Protein AF-A0A842URS8-F1 (afdb_monomer_lite)

Foldseek 3Di:
DDDPPPADLQLLPDDDPWDFLDQDPNDTWTADPSNLVSLLVLLCPDPLSNLLSVLVNVCVVVQQETETEDDPVCLVVCCLVAPDDPDQQWAWAQDLPVLHIYIYGYNPQPSPHHRDSLVSRLRVLLRLLVSCLQPVVVLSCVLCVVLLFLLVQQLCCQLQVFPDRDPGDNVVVVLLSCCVHPPDPDLPVSLVVNLVVSCVRGVVGGPDDNV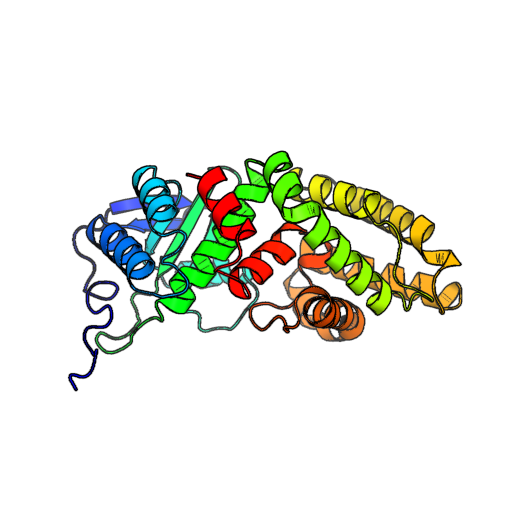VSNVSSVLLSVLVCCSPPPVVVSVVCVVVCCSSQVSSQVSCCVSPVDGQPRGRRSCSSRDSSSSVSSVCSVCSPDPSSSSSSVVND

Structure (mmCIF, N/CA/C/O backbone):
data_AF-A0A842URS8-F1
#
_entry.id   AF-A0A842URS8-F1
#
loop_
_atom_site.group_PDB
_atom_site.id
_atom_site.type_symbol
_atom_site.label_atom_id
_atom_site.label_alt_id
_atom_site.label_comp_id
_atom_site.label_asym_id
_atom_site.label_entity_id
_atom_site.label_seq_id
_atom_site.pdbx_PDB_ins_code
_atom_site.Cartn_x
_atom_site.Cartn_y
_atom_site.Cartn_z
_atom_site.occupancy
_atom_site.B_iso_or_equiv
_atom_site.auth_seq_id
_atom_site.auth_comp_id
_atom_site.auth_asym_id
_atom_site.auth_atom_id
_atom_site.pdbx_PDB_model_num
ATOM 1 N N . MET A 1 1 ? -40.454 -13.081 5.444 1.00 32.66 1 MET A N 1
ATOM 2 C CA . MET A 1 1 ? -39.094 -12.843 4.925 1.00 32.66 1 MET A CA 1
ATOM 3 C C . MET A 1 1 ? -38.817 -11.394 5.260 1.00 32.66 1 MET A C 1
ATOM 5 O O . MET A 1 1 ? -39.169 -10.516 4.484 1.00 32.66 1 MET A O 1
ATOM 9 N N . ASP A 1 2 ? -38.423 -11.169 6.514 1.00 29.41 2 ASP A N 1
ATOM 10 C CA . ASP A 1 2 ? -38.293 -9.831 7.085 1.00 29.41 2 ASP A CA 1
ATOM 11 C C . ASP A 1 2 ? -37.087 -9.140 6.470 1.00 29.41 2 ASP A C 1
ATOM 13 O O . ASP A 1 2 ? -35.983 -9.681 6.438 1.00 29.41 2 ASP A O 1
ATOM 17 N N . VAL A 1 3 ? -37.357 -7.964 5.924 1.00 31.83 3 VAL A N 1
ATOM 18 C CA . VAL A 1 3 ? -36.384 -7.095 5.286 1.00 31.83 3 VAL A CA 1
ATOM 19 C C . VAL A 1 3 ? -35.453 -6.578 6.380 1.00 31.83 3 VAL A C 1
ATOM 21 O O . VAL A 1 3 ? -35.882 -5.922 7.326 1.00 31.83 3 VAL A O 1
ATOM 24 N N . ASP A 1 4 ? -34.177 -6.926 6.238 1.00 37.59 4 ASP A N 1
ATOM 25 C CA . ASP A 1 4 ? -33.014 -6.622 7.080 1.00 37.59 4 ASP A CA 1
ATOM 26 C C . ASP A 1 4 ? -32.689 -5.107 7.171 1.00 37.59 4 ASP A C 1
ATOM 28 O O . ASP A 1 4 ? -31.541 -4.706 7.294 1.00 37.59 4 ASP A O 1
ATOM 32 N N . GLU A 1 5 ? -33.695 -4.229 7.156 1.00 36.69 5 GLU A N 1
ATOM 33 C CA . GLU A 1 5 ? -33.593 -2.760 7.133 1.00 36.69 5 GLU A CA 1
ATOM 34 C C . GLU A 1 5 ? -33.098 -2.118 8.448 1.00 36.69 5 GLU A C 1
ATOM 36 O O . GLU A 1 5 ? -33.022 -0.900 8.561 1.00 36.69 5 GLU A O 1
ATOM 41 N N . LYS A 1 6 ? -32.645 -2.903 9.436 1.00 36.84 6 LYS A N 1
ATOM 42 C CA . LYS A 1 6 ? -31.975 -2.398 10.658 1.00 36.84 6 LYS A CA 1
ATOM 43 C C . LYS A 1 6 ? -30.481 -2.113 10.432 1.00 36.84 6 LYS A C 1
ATOM 45 O O . LYS A 1 6 ? -29.619 -2.471 11.249 1.00 36.84 6 LYS A O 1
ATOM 50 N N . TYR A 1 7 ? -30.160 -1.481 9.307 1.00 42.53 7 TYR A N 1
ATOM 51 C CA . TYR A 1 7 ? -28.805 -1.080 8.946 1.00 42.53 7 TYR A CA 1
ATOM 52 C C . TYR A 1 7 ? -28.396 0.172 9.723 1.00 42.53 7 TYR A C 1
ATOM 54 O O . TYR A 1 7 ? -28.930 1.245 9.494 1.00 42.53 7 TYR A O 1
ATOM 62 N N . LEU A 1 8 ? -27.402 0.041 10.609 1.00 45.94 8 LEU A N 1
ATOM 63 C CA . LEU A 1 8 ? -26.473 1.114 11.010 1.00 45.94 8 LEU A CA 1
ATOM 64 C C . LEU A 1 8 ? -27.044 2.475 11.468 1.00 45.94 8 LEU A C 1
ATOM 66 O O . LEU A 1 8 ? -26.253 3.407 11.604 1.00 45.94 8 LEU A O 1
ATOM 70 N N . GLU A 1 9 ? -28.336 2.608 11.783 1.00 44.53 9 GLU A N 1
ATOM 71 C CA . GLU A 1 9 ? -28.939 3.877 12.238 1.00 44.53 9 GLU A CA 1
ATOM 72 C C . GLU A 1 9 ? -28.187 4.497 13.431 1.00 44.53 9 GLU A C 1
ATOM 74 O O . GLU A 1 9 ? -28.207 5.707 13.628 1.00 44.53 9 GLU A O 1
ATOM 79 N N . GLU A 1 10 ? -27.440 3.699 14.203 1.00 40.66 10 GLU A N 1
ATOM 80 C CA . GLU A 1 10 ? -26.617 4.194 15.309 1.00 40.66 10 GLU A CA 1
ATOM 81 C C . GLU A 1 10 ? -25.221 4.708 14.929 1.00 40.66 10 GLU A C 1
ATOM 83 O O . GLU A 1 10 ? -24.729 5.603 15.617 1.00 40.66 10 GLU A O 1
ATOM 88 N N . LEU A 1 11 ? -24.602 4.215 13.847 1.00 47.94 11 LEU A N 1
ATOM 89 C CA . LEU A 1 11 ? -23.309 4.726 13.345 1.00 47.94 11 LEU A CA 1
ATOM 90 C C . LEU A 1 11 ? -23.457 6.139 12.749 1.00 47.94 11 LEU A C 1
ATOM 92 O O . LEU A 1 11 ? -22.478 6.877 12.651 1.00 47.94 11 LEU A O 1
ATOM 96 N N . PHE A 1 12 ? -24.702 6.507 12.432 1.00 52.62 12 PHE A N 1
ATOM 97 C CA . PHE A 1 12 ? -25.133 7.796 11.891 1.00 52.62 12 PHE A CA 1
ATOM 98 C C . PHE A 1 12 ? -26.161 8.504 12.795 1.00 52.62 12 PHE A C 1
ATOM 100 O O . PHE A 1 12 ? -26.756 9.504 12.400 1.00 52.62 12 PHE A O 1
ATOM 107 N N . SER A 1 13 ? -26.363 8.009 14.025 1.00 52.88 13 SER A N 1
ATOM 108 C CA . SER A 1 13 ? -27.174 8.707 15.030 1.00 52.88 13 SER A CA 1
ATOM 109 C C . SER A 1 13 ? -26.465 9.982 15.491 1.00 52.88 13 SER A C 1
ATOM 111 O O . SER A 1 13 ? -25.234 10.051 15.465 1.00 52.88 13 SER A O 1
ATOM 113 N N . LEU A 1 14 ? -27.232 10.999 15.910 1.00 55.91 14 LEU A N 1
ATOM 114 C CA . LEU A 1 14 ? -26.676 12.272 16.380 1.00 55.91 14 LEU A CA 1
ATOM 115 C C . LEU A 1 14 ? -25.547 12.015 17.396 1.00 55.91 14 LEU A C 1
ATOM 117 O O . LEU A 1 14 ? -25.753 11.274 18.360 1.00 55.91 14 LEU A O 1
ATOM 121 N N . PRO A 1 15 ? -24.354 12.596 17.196 1.00 63.00 15 PRO A N 1
ATOM 122 C CA . PRO A 1 15 ? -23.209 12.295 18.034 1.00 63.00 15 PRO A CA 1
ATOM 123 C C . PRO A 1 15 ? -23.426 12.822 19.459 1.00 63.00 15 PRO A C 1
ATOM 125 O O . PRO A 1 15 ? -23.410 14.028 19.698 1.00 63.00 15 PRO A O 1
ATOM 128 N N . VAL A 1 16 ? -23.601 11.912 20.418 1.00 65.75 16 VAL A N 1
ATOM 129 C CA . VAL A 1 16 ? -23.699 12.220 21.855 1.00 65.75 16 VAL A CA 1
ATOM 130 C C . VAL A 1 16 ? -22.360 11.902 22.530 1.00 65.75 16 VAL A C 1
ATOM 132 O O . VAL A 1 16 ? -21.706 10.923 22.173 1.00 65.75 16 VAL A O 1
ATOM 135 N N . ASN A 1 17 ? -21.949 12.716 23.510 1.00 77.38 17 ASN A N 1
ATOM 136 C CA . ASN A 1 17 ? -20.737 12.510 24.321 1.00 77.38 17 ASN A CA 1
ATOM 137 C C . ASN A 1 17 ? -19.432 12.400 23.511 1.00 77.38 17 ASN A C 1
ATOM 139 O O . ASN A 1 17 ? -18.567 11.578 23.815 1.00 77.38 17 ASN A O 1
ATOM 143 N N . LEU A 1 18 ? -19.275 13.227 22.472 1.00 84.00 18 LEU A N 1
ATOM 144 C CA . LEU A 1 18 ? -18.020 13.286 21.725 1.00 84.00 18 LEU A CA 1
ATOM 145 C C . LEU A 1 18 ? -16.866 13.759 22.603 1.00 84.00 18 LEU A C 1
ATOM 147 O O . LEU A 1 18 ? -16.945 14.803 23.249 1.00 84.00 18 LEU A O 1
ATOM 151 N N . GLN A 1 19 ? -15.756 13.036 22.529 1.00 87.88 19 GLN A N 1
ATOM 152 C CA . GLN A 1 19 ? -14.491 13.412 23.139 1.00 87.88 19 GLN A CA 1
ATOM 153 C C . GLN A 1 19 ? -13.431 13.600 22.057 1.00 87.88 19 GLN A C 1
ATOM 155 O O . GLN A 1 19 ? -13.475 12.968 20.997 1.00 87.88 19 GLN A O 1
ATOM 160 N N . VAL A 1 20 ? -12.473 14.490 22.316 1.00 89.06 20 VAL A N 1
ATOM 161 C CA . VAL A 1 20 ? -11.315 14.659 21.434 1.00 89.06 20 VAL A CA 1
ATOM 162 C C . VAL A 1 20 ? -10.445 13.412 21.561 1.00 89.06 20 VAL A C 1
ATOM 164 O O . VAL A 1 20 ? -9.826 13.189 22.594 1.00 89.06 20 VAL A O 1
ATOM 167 N N . ALA A 1 21 ? -10.404 12.612 20.501 1.00 89.56 21 ALA A N 1
ATOM 168 C CA . ALA A 1 21 ? -9.609 11.392 20.421 1.00 89.56 21 ALA A CA 1
ATOM 169 C C . ALA A 1 21 ? -8.145 11.692 20.061 1.00 89.56 21 ALA A C 1
ATOM 171 O O . ALA A 1 21 ? -7.235 11.006 20.518 1.00 89.56 21 ALA A O 1
ATOM 172 N N . ALA A 1 22 ? -7.911 12.708 19.222 1.00 89.69 22 ALA A N 1
ATOM 173 C CA . ALA A 1 22 ? -6.572 13.133 18.824 1.00 89.69 22 ALA A CA 1
ATOM 174 C C . ALA A 1 22 ? -6.553 14.568 18.282 1.00 89.69 22 ALA A C 1
ATOM 176 O O . ALA A 1 22 ? -7.573 15.098 17.831 1.00 89.69 22 ALA A O 1
ATOM 177 N N . VAL A 1 23 ? -5.359 15.165 18.271 1.00 88.44 23 VAL A N 1
ATOM 178 C CA . VAL A 1 23 ? -5.049 16.387 17.521 1.00 88.44 23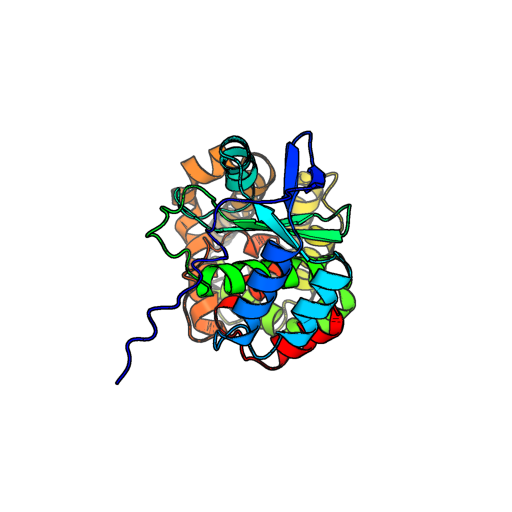 VAL A CA 1
ATOM 179 C C . VAL A 1 23 ? -3.912 16.071 16.554 1.00 88.44 23 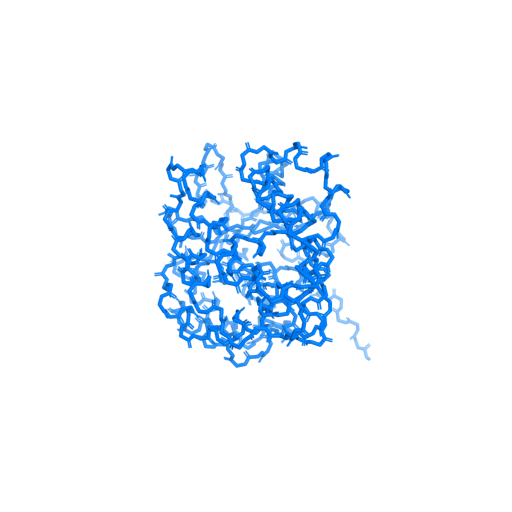VAL A C 1
ATOM 181 O O . VAL A 1 23 ? -2.811 15.750 16.992 1.00 88.44 23 VAL A O 1
ATOM 184 N N . ILE A 1 24 ? -4.177 16.134 15.249 1.00 83.75 24 ILE A N 1
ATOM 185 C CA . ILE A 1 24 ? -3.200 15.828 14.193 1.00 83.75 24 ILE A CA 1
ATOM 186 C C . ILE A 1 24 ? -3.115 17.036 13.275 1.00 83.75 24 ILE A C 1
ATOM 188 O O . ILE A 1 24 ? -4.132 17.477 12.744 1.00 83.75 24 ILE A O 1
ATOM 192 N N . ASP A 1 25 ? -1.908 17.583 13.127 1.00 80.56 25 ASP A N 1
ATOM 193 C CA . ASP A 1 25 ? -1.623 18.751 12.285 1.00 80.56 25 ASP A CA 1
ATOM 194 C C . ASP A 1 25 ? -2.579 19.935 12.553 1.00 80.56 25 ASP A C 1
ATOM 196 O O . ASP A 1 25 ? -3.040 20.620 11.646 1.00 80.56 25 ASP A O 1
ATOM 200 N N . GLY A 1 26 ? -2.915 20.157 13.831 1.00 82.88 26 GLY A N 1
ATOM 201 C CA . GLY A 1 26 ? -3.823 21.223 14.275 1.00 82.88 26 GLY A CA 1
ATOM 202 C C . GLY A 1 26 ? -5.317 20.896 14.162 1.00 82.88 26 GLY A C 1
ATOM 203 O O . GLY A 1 26 ? -6.147 21.662 14.652 1.00 82.88 26 GLY A O 1
ATOM 204 N N . HIS A 1 27 ? -5.683 19.748 13.591 1.00 83.38 27 HIS A N 1
ATOM 205 C CA . HIS A 1 27 ? -7.070 19.315 13.474 1.00 83.38 27 HIS A CA 1
ATOM 206 C C . HIS A 1 27 ? -7.473 18.372 14.610 1.00 83.38 27 HIS A C 1
ATOM 208 O O . HIS A 1 27 ? -6.772 17.408 14.913 1.00 83.38 27 HIS A O 1
ATOM 214 N N . LYS A 1 28 ? -8.631 18.636 15.224 1.00 85.44 28 LYS A N 1
ATOM 215 C CA . LYS A 1 28 ? -9.224 17.784 16.265 1.00 85.44 28 LYS A CA 1
ATOM 216 C C . LYS A 1 28 ? -10.052 16.666 15.637 1.00 85.44 28 LYS A C 1
ATOM 218 O O . LYS A 1 28 ? -10.900 16.926 14.784 1.00 85.44 28 LYS A O 1
ATOM 223 N N . PHE A 1 29 ? -9.836 15.449 16.115 1.00 86.88 29 PHE A N 1
ATOM 224 C CA . PHE A 1 29 ? -10.580 14.250 15.749 1.00 86.88 29 PHE A CA 1
ATOM 225 C C . PHE A 1 29 ? -11.463 13.851 16.924 1.00 86.88 29 PHE A C 1
ATOM 227 O O . PHE A 1 29 ? -10.988 13.807 18.059 1.00 86.88 29 PHE A O 1
ATOM 234 N N . TYR A 1 30 ? -12.738 13.577 16.661 1.00 88.25 30 TYR A N 1
ATOM 235 C CA . TYR A 1 30 ? -13.732 13.321 17.700 1.00 88.25 30 TYR A CA 1
ATOM 236 C C . TYR A 1 30 ? -14.241 11.886 17.625 1.00 88.25 30 TYR A C 1
ATOM 238 O O . TYR A 1 30 ? -14.596 11.417 16.545 1.00 88.25 30 TYR A O 1
ATOM 246 N N . SER A 1 31 ? -14.300 11.211 18.771 1.00 91.56 31 SER A N 1
ATOM 247 C CA . SER A 1 31 ? -14.780 9.831 18.908 1.00 91.56 31 SER A CA 1
ATOM 248 C C . SER A 1 31 ? -15.701 9.692 20.128 1.00 91.56 31 SER A C 1
ATOM 250 O O . SER A 1 31 ? -15.881 10.639 20.892 1.00 91.56 31 SER A O 1
ATOM 252 N N . SER A 1 32 ? -16.316 8.522 20.289 1.00 89.75 32 SER A N 1
ATOM 253 C CA . SER A 1 32 ? -17.135 8.149 21.450 1.00 89.75 32 SER A CA 1
ATOM 254 C C . SER A 1 32 ? -17.149 6.628 21.610 1.00 89.75 32 SER A C 1
ATOM 256 O O . SER A 1 32 ? -16.940 5.901 20.634 1.00 89.75 32 SER A O 1
ATOM 258 N N . ASP A 1 33 ? -17.457 6.128 22.807 1.00 90.81 33 ASP A N 1
ATOM 259 C CA . ASP A 1 33 ? -17.572 4.681 23.037 1.00 90.81 33 ASP A CA 1
ATOM 260 C C . ASP A 1 33 ? -18.686 4.055 22.195 1.00 90.81 33 ASP A C 1
ATOM 262 O O . ASP A 1 33 ? -18.506 2.980 21.626 1.00 90.81 33 ASP A O 1
ATOM 266 N N . LYS A 1 34 ? -19.804 4.769 22.007 1.00 86.56 34 LYS A N 1
ATOM 267 C CA . LYS A 1 34 ? -20.893 4.328 21.124 1.00 86.56 34 LYS A CA 1
ATOM 268 C C . LYS A 1 34 ? -20.414 4.127 19.681 1.00 86.56 34 LYS A C 1
ATOM 270 O O . LYS A 1 34 ? -20.773 3.132 19.045 1.00 86.56 34 LYS A O 1
ATOM 275 N N . LEU A 1 35 ? -19.580 5.039 19.171 1.00 87.88 35 LEU A N 1
ATOM 276 C CA . LEU A 1 35 ? -19.000 4.924 17.832 1.00 87.88 35 LEU A CA 1
ATOM 277 C C . LEU A 1 35 ? -18.055 3.719 17.734 1.00 87.88 35 LEU A C 1
ATOM 279 O O . LEU A 1 35 ? -18.154 2.949 16.781 1.00 87.88 35 LEU A O 1
ATOM 283 N N . LYS A 1 36 ? -17.189 3.515 18.735 1.00 92.69 36 LYS A N 1
ATOM 284 C CA . LYS A 1 36 ? -16.290 2.349 18.806 1.00 92.69 36 LYS A CA 1
ATOM 285 C C . LYS A 1 36 ? -17.071 1.030 18.794 1.00 92.69 36 LYS A C 1
ATOM 287 O O . LYS A 1 36 ? -16.768 0.148 17.995 1.00 92.69 36 LYS A O 1
ATOM 292 N N . GLN A 1 37 ? -18.120 0.917 19.609 1.00 91.50 37 GLN A N 1
ATOM 293 C CA . GLN A 1 37 ? -18.963 -0.283 19.666 1.00 91.50 37 GLN A CA 1
ATOM 294 C C . GLN A 1 37 ? -19.704 -0.539 18.349 1.00 91.50 37 GLN A C 1
ATOM 296 O O . GLN A 1 37 ? -19.760 -1.669 17.863 1.00 91.50 37 GLN A O 1
ATOM 301 N N . SER A 1 38 ? -20.227 0.515 17.722 1.00 88.19 38 SER A N 1
ATOM 302 C CA . SER A 1 38 ? -20.906 0.404 16.427 1.00 88.19 38 SER A CA 1
ATOM 303 C C . SER A 1 38 ? -19.943 -0.018 15.312 1.00 88.19 38 SER A C 1
ATOM 305 O O . SER A 1 38 ? -20.289 -0.856 14.480 1.00 88.19 38 SER A O 1
ATOM 307 N N . PHE A 1 39 ? -18.714 0.499 15.334 1.00 91.81 39 PHE A N 1
ATOM 308 C CA . PHE A 1 39 ? -17.639 0.106 14.427 1.00 91.81 39 PHE A CA 1
ATOM 309 C C . PHE A 1 39 ? -17.287 -1.386 14.563 1.00 91.81 39 PHE A C 1
ATOM 311 O O . PHE A 1 39 ? -17.263 -2.106 13.566 1.00 91.81 39 PHE A O 1
ATOM 318 N N . ILE A 1 40 ? -17.102 -1.886 15.790 1.00 94.25 40 ILE A N 1
ATOM 319 C CA . ILE A 1 40 ? -16.839 -3.313 16.059 1.00 94.25 40 ILE A CA 1
ATOM 320 C C . ILE A 1 40 ? -18.014 -4.184 15.591 1.00 94.25 40 ILE A C 1
ATOM 322 O O . ILE A 1 40 ? -17.828 -5.221 14.948 1.00 94.25 40 ILE A O 1
ATOM 326 N N . LYS A 1 41 ? -19.249 -3.744 15.857 1.00 91.06 41 LYS A N 1
ATOM 327 C CA . LYS A 1 41 ? -20.467 -4.436 15.421 1.00 91.06 41 LYS A CA 1
ATOM 328 C C . LYS A 1 41 ? -20.548 -4.556 13.898 1.00 91.06 41 LYS A C 1
ATOM 330 O O . LYS A 1 41 ? -20.974 -5.605 13.418 1.00 91.06 41 LYS A O 1
ATOM 335 N N . ALA A 1 42 ? -20.125 -3.537 13.146 1.00 90.56 42 ALA A N 1
ATOM 336 C CA . ALA A 1 42 ? -20.061 -3.609 11.686 1.00 90.56 42 ALA A CA 1
ATOM 337 C C . ALA A 1 42 ? -19.110 -4.729 11.228 1.00 90.56 42 ALA A C 1
ATOM 339 O O . ALA A 1 42 ? -19.499 -5.581 10.433 1.00 90.56 42 ALA A O 1
ATOM 340 N N . PHE A 1 43 ? -17.913 -4.817 11.817 1.00 93.12 43 PHE A N 1
ATOM 341 C CA . PHE A 1 43 ? -16.958 -5.893 11.524 1.00 93.12 43 PHE A CA 1
ATOM 342 C C . PHE A 1 43 ? -17.500 -7.295 11.817 1.00 93.12 43 PHE A C 1
ATOM 344 O O . PHE A 1 43 ? -17.257 -8.216 11.044 1.00 93.12 43 PHE A O 1
ATOM 351 N N . ARG A 1 44 ? -18.254 -7.468 12.908 1.00 93.06 44 ARG A N 1
ATOM 352 C CA . ARG A 1 44 ? -18.845 -8.768 13.270 1.00 93.06 44 ARG A CA 1
ATOM 353 C C . ARG A 1 44 ? -20.011 -9.180 12.366 1.00 93.06 44 ARG A C 1
ATOM 355 O O . ARG A 1 44 ? -20.279 -10.370 12.222 1.00 93.06 44 ARG A O 1
ATOM 362 N N . LYS A 1 45 ? -20.733 -8.221 11.786 1.00 87.88 45 LYS A N 1
ATOM 363 C CA . LYS A 1 45 ? -21.918 -8.501 10.964 1.00 87.88 45 LYS A CA 1
ATOM 364 C C . LYS A 1 45 ? -21.588 -8.766 9.499 1.00 87.88 45 LYS A C 1
ATOM 366 O O . LYS A 1 45 ? -22.193 -9.649 8.904 1.00 87.88 45 LYS A O 1
ATOM 371 N N . GLU A 1 46 ? -20.639 -8.032 8.931 1.00 80.69 46 GLU A N 1
ATOM 372 C CA . GLU A 1 46 ? -20.352 -8.091 7.497 1.00 80.69 46 GLU A CA 1
ATOM 373 C C . GLU A 1 46 ? -19.399 -9.233 7.129 1.00 80.69 46 GLU A C 1
ATOM 375 O O . GLU A 1 46 ? -18.340 -9.407 7.740 1.00 80.69 46 GLU A O 1
ATOM 380 N N . GLY A 1 47 ? -19.715 -9.957 6.052 1.00 80.88 47 GLY A N 1
ATOM 381 C CA . GLY A 1 47 ? -18.985 -11.166 5.651 1.00 80.88 47 GLY A CA 1
ATOM 382 C C . GLY A 1 47 ? -17.479 -10.968 5.432 1.00 80.88 47 GLY A C 1
ATOM 383 O O . GLY A 1 47 ? -16.694 -11.868 5.729 1.00 80.88 47 GLY A O 1
ATOM 384 N N . ARG A 1 48 ? -17.040 -9.785 4.970 1.00 89.06 48 ARG A N 1
ATOM 385 C CA . ARG A 1 48 ? -15.602 -9.498 4.808 1.00 89.06 48 ARG A CA 1
ATOM 386 C C . ARG A 1 48 ? -14.871 -9.135 6.102 1.00 89.06 48 ARG A C 1
ATOM 388 O O . ARG A 1 48 ? -13.672 -9.382 6.187 1.00 89.06 48 ARG A O 1
ATOM 395 N N . GLY A 1 49 ? -15.563 -8.570 7.091 1.00 89.31 49 GLY A N 1
ATOM 396 C CA . GLY A 1 49 ? -14.969 -8.160 8.370 1.00 89.31 49 GLY A CA 1
ATOM 397 C C . GLY A 1 49 ? -14.910 -9.292 9.393 1.00 89.31 49 GLY A C 1
ATOM 398 O O . GLY A 1 49 ? -13.975 -9.352 10.192 1.00 89.31 49 GLY A O 1
ATOM 399 N N . GLN A 1 50 ? -15.862 -10.227 9.320 1.00 93.06 50 GLN A N 1
ATOM 400 C CA . GLN A 1 50 ? -16.012 -11.336 10.265 1.00 93.06 50 GLN A CA 1
ATOM 401 C C . GLN A 1 50 ? -14.715 -12.096 10.572 1.00 93.06 50 GLN A C 1
ATOM 403 O O . GLN A 1 50 ? -14.439 -12.328 11.749 1.00 93.06 50 GLN A O 1
ATOM 408 N N . PRO A 1 51 ? -13.870 -12.461 9.584 1.00 94.38 51 PRO A N 1
ATOM 409 C CA . PRO A 1 51 ? -12.690 -13.274 9.866 1.00 94.38 51 PRO A CA 1
ATOM 410 C C . PRO A 1 51 ? -11.604 -12.584 10.697 1.00 94.38 51 PRO A C 1
ATOM 412 O O . PRO A 1 51 ? -10.660 -13.261 11.105 1.00 94.38 51 PRO A O 1
ATOM 415 N N . VAL A 1 52 ? -11.696 -11.265 10.880 1.00 96.25 52 VAL A N 1
ATOM 416 C CA . VAL A 1 52 ? -10.715 -10.439 11.600 1.00 96.25 52 VAL A CA 1
ATOM 417 C C . VAL A 1 52 ? -11.362 -9.581 12.694 1.00 96.25 52 VAL A C 1
ATOM 419 O O . VAL A 1 52 ? -10.692 -8.737 13.282 1.00 96.25 52 VAL A O 1
ATOM 422 N N . ALA A 1 53 ? -12.653 -9.784 12.980 1.00 96.50 53 ALA A N 1
ATOM 423 C CA . ALA A 1 53 ? -13.421 -8.926 13.878 1.00 96.50 53 ALA A CA 1
ATOM 424 C C . ALA A 1 53 ? -12.837 -8.876 15.302 1.00 96.50 53 ALA A C 1
ATOM 426 O O . ALA A 1 53 ? -12.695 -7.788 15.855 1.00 96.50 53 ALA A O 1
ATOM 427 N N . ASP A 1 54 ? -12.422 -10.020 15.854 1.00 97.75 54 ASP A N 1
ATOM 428 C CA . ASP A 1 54 ? -11.829 -10.100 17.199 1.00 97.75 54 ASP A CA 1
ATOM 429 C C . ASP A 1 54 ? -10.478 -9.371 17.285 1.00 97.75 54 ASP A C 1
ATOM 431 O O . ASP A 1 54 ? -10.139 -8.762 18.300 1.00 97.75 54 ASP A O 1
ATOM 435 N N . ASP A 1 55 ? -9.678 -9.427 16.217 1.00 98.19 55 ASP A N 1
ATOM 436 C CA . ASP A 1 55 ? -8.392 -8.729 16.155 1.00 98.19 55 ASP A CA 1
ATOM 437 C C . ASP A 1 55 ? -8.613 -7.212 16.036 1.00 98.19 55 ASP A C 1
ATOM 439 O O . ASP A 1 55 ? -7.894 -6.425 16.654 1.00 98.19 55 ASP A O 1
ATOM 443 N N . VAL A 1 56 ? -9.641 -6.792 15.288 1.00 97.81 56 VAL A N 1
ATOM 444 C CA . VAL A 1 56 ? -10.051 -5.385 15.166 1.00 97.81 56 VAL A CA 1
ATOM 445 C C . VAL A 1 56 ? -10.569 -4.830 16.484 1.00 97.81 56 VAL A C 1
ATOM 447 O O . VAL A 1 56 ? -10.163 -3.737 16.869 1.00 97.81 56 VAL A O 1
ATOM 450 N N . GLU A 1 57 ? -11.405 -5.573 17.202 1.00 98.06 57 GLU A N 1
ATOM 451 C CA . GLU A 1 57 ? -11.892 -5.186 18.527 1.00 98.06 57 GLU A CA 1
ATOM 452 C C . GLU A 1 57 ? -10.737 -4.926 19.496 1.00 98.06 57 GLU A C 1
ATOM 454 O O . GLU A 1 57 ? -10.637 -3.825 20.035 1.00 98.06 57 GLU A O 1
ATOM 459 N N . LYS A 1 58 ? -9.778 -5.856 19.600 1.00 98.31 58 LYS A N 1
ATOM 460 C CA . LYS A 1 58 ? -8.566 -5.663 20.417 1.00 98.31 58 LYS A CA 1
ATOM 461 C C . LYS A 1 58 ? -7.780 -4.417 20.010 1.00 98.31 58 LYS A C 1
ATOM 463 O O . LYS A 1 58 ? -7.223 -3.727 20.862 1.00 98.31 58 LYS A O 1
ATOM 468 N N . MET A 1 59 ? -7.687 -4.124 18.712 1.00 98.25 59 MET A N 1
ATOM 469 C CA . MET A 1 59 ? -7.006 -2.922 18.223 1.00 98.25 59 MET A CA 1
ATOM 470 C C . MET A 1 59 ? -7.772 -1.634 18.556 1.00 98.25 59 MET A C 1
ATOM 472 O O . MET A 1 59 ? -7.134 -0.616 18.822 1.00 98.25 59 MET A O 1
ATOM 476 N N . VAL A 1 60 ? -9.106 -1.658 18.569 1.00 97.69 60 VAL A N 1
ATOM 477 C CA . VAL A 1 60 ? -9.938 -0.519 18.991 1.00 97.69 60 VAL A CA 1
ATOM 478 C C . VAL A 1 60 ? -9.820 -0.288 20.500 1.00 97.69 60 VAL A C 1
ATOM 480 O O . VAL A 1 60 ? -9.642 0.851 20.930 1.00 97.69 60 VAL A O 1
ATOM 483 N N . GLU A 1 61 ? -9.841 -1.352 21.303 1.00 96.88 61 GLU A N 1
ATOM 484 C CA . GLU A 1 61 ? -9.652 -1.295 22.761 1.00 96.88 61 GLU A CA 1
ATOM 485 C C . GLU A 1 61 ? -8.275 -0.741 23.148 1.00 96.88 61 GLU A C 1
ATOM 487 O O . GLU A 1 61 ? -8.164 0.076 24.059 1.00 96.88 61 GLU A O 1
ATOM 492 N N . LYS A 1 62 ? -7.223 -1.127 22.415 1.00 96.75 62 LYS A N 1
ATOM 493 C CA . LYS A 1 62 ? -5.850 -0.613 22.586 1.00 96.75 62 LYS A CA 1
ATOM 494 C C . LYS A 1 62 ? -5.626 0.774 21.970 1.00 96.75 62 LYS A C 1
ATOM 496 O O . LYS A 1 62 ? -4.494 1.255 21.954 1.00 96.75 62 LYS A O 1
ATOM 501 N N . GLU A 1 63 ? -6.668 1.390 21.411 1.00 95.69 63 GLU A N 1
ATOM 502 C CA . GLU A 1 63 ? -6.612 2.662 20.681 1.00 95.69 63 GLU A CA 1
ATOM 503 C C . GLU A 1 63 ? -5.598 2.695 19.525 1.00 95.69 63 GLU A C 1
ATOM 505 O O . GLU A 1 63 ? -5.041 3.747 19.196 1.00 95.69 63 GLU A O 1
ATOM 510 N N . ILE A 1 64 ? -5.332 1.541 18.915 1.00 97.19 64 ILE A N 1
ATOM 511 C CA . ILE A 1 64 ? -4.553 1.429 17.679 1.00 97.19 64 ILE A CA 1
ATOM 512 C C . ILE A 1 64 ? -5.419 1.871 16.498 1.00 97.19 64 ILE A C 1
ATOM 514 O O . ILE A 1 64 ? -4.923 2.554 15.604 1.00 97.19 64 ILE A O 1
ATOM 518 N N . ILE A 1 65 ? -6.707 1.514 16.508 1.00 97.75 65 ILE A N 1
ATOM 519 C CA . ILE A 1 65 ? -7.715 1.992 15.557 1.00 97.75 65 ILE A CA 1
ATOM 520 C C . ILE A 1 65 ? -8.686 2.901 16.301 1.00 97.75 65 ILE A C 1
ATOM 522 O O . ILE A 1 65 ? -9.307 2.487 17.278 1.00 97.75 65 ILE A O 1
ATOM 526 N N . THR A 1 66 ? -8.870 4.116 15.794 1.00 96.06 66 THR A N 1
ATOM 527 C CA . THR A 1 66 ? -9.819 5.073 16.355 1.00 96.06 66 THR A CA 1
ATOM 528 C C . THR A 1 66 ? -10.810 5.508 15.277 1.00 96.06 66 THR A C 1
ATOM 530 O O . THR A 1 66 ? -10.453 6.313 14.411 1.00 96.06 66 THR A O 1
ATOM 533 N N . PRO A 1 67 ? -12.063 5.014 15.296 1.00 93.06 67 PRO A N 1
ATOM 534 C CA . PRO A 1 67 ? -13.105 5.579 14.455 1.00 93.06 67 PRO A CA 1
ATOM 535 C C . PRO A 1 67 ? -13.440 6.994 14.941 1.00 93.06 67 PRO A C 1
ATOM 537 O O . PRO A 1 67 ? -13.548 7.247 16.146 1.00 93.06 67 PRO A O 1
ATOM 540 N N . CYS A 1 68 ? -13.586 7.930 14.013 1.00 89.88 68 CYS A N 1
ATOM 541 C CA . CYS A 1 68 ? -13.847 9.336 14.289 1.00 89.88 68 CYS A CA 1
ATOM 542 C C . CYS A 1 68 ? -14.916 9.891 13.352 1.00 89.88 68 CYS A C 1
ATOM 544 O O . CYS A 1 68 ? -15.063 9.434 12.223 1.00 89.88 68 CYS A O 1
ATOM 546 N N . TYR A 1 69 ? -15.607 10.941 13.784 1.00 83.81 69 TYR A N 1
ATOM 547 C CA . TYR A 1 69 ? -16.459 11.708 12.881 1.00 83.81 69 TYR A CA 1
ATOM 548 C C . TYR A 1 69 ? -15.625 12.638 11.996 1.00 83.81 69 TYR A C 1
ATOM 550 O O . TYR A 1 69 ? -14.678 13.285 12.452 1.00 83.81 69 TYR A O 1
ATOM 558 N N . LEU A 1 70 ? -15.993 12.709 10.720 1.00 72.81 70 LEU A N 1
ATOM 559 C CA . LEU A 1 70 ? -15.406 13.611 9.741 1.00 72.81 70 LEU A CA 1
ATOM 560 C C . LEU A 1 70 ? -15.968 15.024 9.941 1.00 72.81 70 LEU A C 1
ATOM 562 O O . LEU A 1 70 ? -17.174 15.222 10.057 1.00 72.81 70 LEU A O 1
ATOM 566 N N . ASN A 1 71 ? -15.092 16.026 9.935 1.00 66.94 71 ASN A N 1
ATOM 567 C CA . ASN A 1 71 ? -15.484 17.431 9.838 1.00 66.94 71 ASN A CA 1
ATOM 568 C C . ASN A 1 71 ? -15.173 17.933 8.416 1.00 66.94 71 ASN A C 1
ATOM 570 O O . ASN A 1 71 ? -14.151 17.548 7.847 1.00 66.94 71 ASN A O 1
ATOM 574 N N . LYS A 1 72 ? -16.003 18.813 7.839 1.00 58.59 72 LYS A N 1
ATOM 575 C CA . LYS A 1 72 ? -15.894 19.279 6.437 1.00 58.59 72 LYS A CA 1
ATOM 576 C C . LYS A 1 72 ? -14.503 19.833 6.075 1.00 58.59 72 LYS A C 1
ATOM 578 O O . LYS A 1 72 ? -14.065 19.688 4.938 1.00 58.59 72 LYS A O 1
ATOM 583 N N . GLY A 1 73 ? -13.767 20.399 7.038 1.00 55.09 73 GLY A N 1
ATOM 584 C CA . GLY A 1 73 ? -12.392 20.885 6.836 1.00 55.09 73 GLY A CA 1
ATOM 585 C C . GLY A 1 73 ? -11.321 19.795 6.641 1.00 55.09 73 GLY A C 1
ATOM 586 O O . GLY A 1 73 ? -10.280 20.075 6.052 1.00 55.09 73 GLY A O 1
ATOM 587 N N . LEU A 1 74 ? -11.566 18.556 7.086 1.00 60.56 74 LEU A N 1
ATOM 588 C CA . LEU A 1 74 ? -10.605 17.438 7.039 1.00 60.56 74 LEU A CA 1
ATOM 589 C C . LEU A 1 74 ? -10.548 16.734 5.674 1.00 60.56 74 LEU A C 1
ATOM 591 O O . LEU A 1 74 ? -9.538 16.121 5.334 1.00 60.56 74 LEU A O 1
ATOM 595 N N . ILE A 1 75 ? -11.608 16.854 4.872 1.00 58.81 75 ILE A N 1
ATOM 596 C CA . ILE A 1 75 ? -11.732 16.198 3.561 1.00 58.81 75 ILE A CA 1
ATOM 597 C C . ILE A 1 75 ? -10.630 16.678 2.613 1.00 58.81 75 ILE A C 1
ATOM 599 O O . ILE A 1 75 ? -9.958 15.874 1.970 1.00 58.81 75 ILE A O 1
ATOM 603 N N . ARG A 1 76 ? -10.384 17.994 2.563 1.00 55.88 76 ARG A N 1
ATOM 604 C CA . ARG A 1 76 ? -9.345 18.577 1.700 1.00 55.88 76 ARG A CA 1
ATOM 605 C C . ARG A 1 76 ? -7.940 18.128 2.106 1.00 55.88 76 ARG A C 1
ATOM 607 O O . ARG A 1 76 ? -7.123 17.864 1.233 1.00 55.88 76 ARG A O 1
ATOM 614 N N . PHE A 1 77 ? -7.678 18.004 3.407 1.00 56.72 77 PHE A N 1
ATOM 615 C CA . PHE A 1 77 ? -6.399 17.523 3.936 1.00 56.72 77 PHE A CA 1
ATOM 616 C C . PHE A 1 77 ? -6.119 16.064 3.528 1.00 56.72 77 PHE A C 1
ATOM 618 O O . PHE A 1 77 ? -4.998 15.733 3.147 1.00 56.72 77 PHE A O 1
ATOM 625 N N . LEU A 1 78 ? -7.143 15.203 3.532 1.00 58.50 78 LEU A N 1
ATOM 626 C CA . LEU A 1 78 ? -6.997 13.773 3.231 1.00 58.50 78 LEU A CA 1
ATOM 627 C C . LEU A 1 78 ? -7.082 13.416 1.752 1.00 58.50 78 LEU A C 1
ATOM 629 O O . LEU A 1 78 ? -6.447 12.445 1.352 1.00 58.50 78 LEU A O 1
ATOM 633 N N . MET A 1 79 ? -7.767 14.211 0.925 1.00 57.88 79 MET A N 1
ATOM 634 C CA . MET A 1 79 ? -7.770 14.013 -0.533 1.00 57.88 79 MET A CA 1
ATOM 635 C C . MET A 1 79 ? -6.361 14.081 -1.148 1.00 57.88 79 MET A C 1
ATOM 637 O O . MET A 1 79 ? -6.108 13.451 -2.171 1.00 57.88 79 MET A O 1
ATOM 641 N N . HIS A 1 80 ? -5.423 14.795 -0.516 1.00 51.38 80 HIS A N 1
ATOM 642 C CA . HIS A 1 80 ? -4.014 14.786 -0.923 1.00 51.38 80 HIS A CA 1
ATOM 643 C C . HIS A 1 80 ? -3.286 13.469 -0.590 1.00 51.38 80 HIS A C 1
ATOM 645 O O . HIS A 1 80 ? -2.242 13.199 -1.174 1.00 51.38 80 HIS A O 1
ATOM 651 N N . ARG A 1 81 ? -3.814 12.655 0.337 1.00 54.00 81 ARG A N 1
ATOM 652 C CA . ARG A 1 81 ? -3.236 11.367 0.762 1.00 54.00 81 ARG A CA 1
ATOM 653 C C . ARG A 1 81 ? -3.925 10.150 0.146 1.00 54.00 81 ARG A C 1
ATOM 655 O O . ARG A 1 81 ? -3.258 9.151 -0.080 1.00 54.00 81 ARG A O 1
ATOM 662 N N . THR A 1 82 ? -5.225 10.225 -0.135 1.00 51.59 82 THR A N 1
ATOM 663 C CA . THR A 1 82 ? -6.033 9.090 -0.605 1.00 51.59 82 THR A CA 1
ATOM 664 C C . THR A 1 82 ? -6.639 9.412 -1.972 1.00 51.59 82 THR A C 1
ATOM 666 O O . THR A 1 82 ? -7.692 10.037 -2.090 1.00 51.59 82 THR A O 1
ATOM 669 N N . PHE A 1 83 ? -5.969 9.033 -3.063 1.00 44.97 83 PHE A N 1
ATOM 670 C CA . PHE A 1 83 ? -6.493 9.334 -4.396 1.00 44.97 83 PHE A CA 1
ATOM 671 C C . PHE A 1 83 ? -7.652 8.405 -4.777 1.00 44.97 83 PHE A C 1
ATOM 673 O O . PHE A 1 83 ? -7.458 7.296 -5.273 1.00 44.97 83 PHE A O 1
ATOM 680 N N . GLY A 1 84 ? -8.879 8.891 -4.576 1.00 40.44 84 GLY A N 1
ATOM 681 C CA . GLY A 1 84 ? -10.100 8.308 -5.127 1.00 40.44 84 GLY A CA 1
ATOM 682 C C . GLY A 1 84 ? -11.343 9.135 -4.795 1.00 40.44 84 GLY A C 1
ATOM 683 O O . GLY A 1 84 ? -11.660 9.275 -3.624 1.00 40.44 84 GLY A O 1
ATOM 684 N N . GLY A 1 85 ? -12.045 9.618 -5.831 1.00 40.81 85 GLY A N 1
ATOM 685 C CA . GLY A 1 85 ? -13.452 10.063 -5.833 1.00 40.81 85 GLY A CA 1
ATOM 686 C C . GLY A 1 85 ? -13.868 11.181 -4.862 1.00 40.81 85 GLY A C 1
ATOM 687 O O . GLY A 1 85 ? -13.830 11.022 -3.651 1.00 40.81 85 GLY A O 1
ATOM 688 N N . ALA A 1 86 ? -14.401 12.285 -5.392 1.00 39.81 86 ALA A N 1
ATOM 689 C CA . ALA A 1 86 ? -14.797 13.486 -4.645 1.00 39.81 86 ALA A CA 1
ATOM 690 C C . ALA A 1 86 ? -16.027 13.354 -3.705 1.00 39.81 86 ALA A C 1
ATOM 692 O O . ALA A 1 86 ? -16.590 14.373 -3.338 1.00 39.81 86 ALA A O 1
ATOM 693 N N . ASN A 1 87 ? -16.448 12.151 -3.298 1.00 51.69 87 ASN A N 1
ATOM 694 C CA . ASN A 1 87 ? -17.583 11.930 -2.384 1.00 51.69 87 ASN A CA 1
ATOM 695 C C . ASN A 1 87 ? -17.417 10.607 -1.615 1.00 51.69 87 ASN A C 1
ATOM 697 O O . ASN A 1 87 ? -18.198 9.672 -1.787 1.00 51.69 87 ASN A O 1
ATOM 701 N N . LYS A 1 88 ? -16.363 10.480 -0.802 1.00 61.69 88 LYS A N 1
ATOM 702 C CA . LYS A 1 88 ? -16.220 9.327 0.097 1.00 61.69 88 LYS A CA 1
ATOM 703 C C . LYS A 1 88 ? -16.829 9.656 1.460 1.00 61.69 88 LYS A C 1
ATOM 705 O O . LYS A 1 88 ? -16.322 10.517 2.169 1.00 61.69 88 LYS A O 1
ATOM 710 N N . THR A 1 89 ? -17.887 8.935 1.825 1.00 72.00 89 THR A N 1
ATOM 711 C CA . THR A 1 89 ? -18.534 8.989 3.149 1.00 72.00 89 THR A CA 1
ATOM 712 C C . THR A 1 89 ? -17.664 8.397 4.258 1.00 72.00 89 THR A C 1
ATOM 714 O O . THR A 1 89 ? -17.945 8.586 5.439 1.00 72.00 89 THR A O 1
ATOM 717 N N . ILE A 1 90 ? -16.617 7.655 3.885 1.00 79.75 90 ILE A N 1
ATOM 718 C CA . ILE A 1 90 ? -15.660 7.038 4.795 1.00 79.75 90 ILE A CA 1
ATOM 719 C C . ILE A 1 90 ? -14.247 7.259 4.259 1.00 79.75 90 ILE A C 1
ATOM 721 O O . ILE A 1 90 ? -13.978 7.025 3.080 1.00 79.75 90 ILE A O 1
ATOM 725 N N . MET A 1 91 ? -13.341 7.690 5.130 1.00 83.25 91 MET A N 1
ATOM 726 C CA . MET A 1 91 ? -11.916 7.835 4.839 1.00 83.25 91 MET A CA 1
ATOM 727 C C . MET A 1 91 ? -11.087 7.157 5.925 1.00 83.25 91 MET A C 1
ATOM 729 O O . MET A 1 91 ? -11.518 7.049 7.065 1.00 83.25 91 MET A O 1
ATOM 733 N N . GLY A 1 92 ? -9.886 6.715 5.582 1.00 88.12 92 GLY A N 1
ATOM 734 C CA . GLY A 1 92 ? -8.928 6.144 6.519 1.00 88.12 92 GLY A CA 1
ATOM 735 C C . GLY A 1 92 ? -7.575 6.802 6.333 1.00 88.12 92 GLY A C 1
ATOM 736 O O . GLY A 1 92 ? -7.287 7.328 5.258 1.00 88.12 92 GLY A O 1
ATOM 737 N N . PHE A 1 93 ? -6.774 6.823 7.393 1.00 90.00 93 PHE A N 1
ATOM 738 C CA . PHE A 1 93 ? -5.333 6.970 7.247 1.00 90.00 93 PHE A CA 1
ATOM 739 C C . PHE A 1 93 ? -4.584 6.364 8.435 1.00 90.00 93 PHE A C 1
ATOM 741 O O . PHE A 1 93 ? -4.939 6.556 9.604 1.00 90.00 93 PHE A O 1
ATOM 748 N N . TYR A 1 94 ? -3.482 5.695 8.130 1.00 92.62 94 TYR A N 1
ATOM 749 C CA . TYR A 1 94 ? -2.450 5.317 9.075 1.00 92.62 94 TYR A CA 1
ATOM 750 C C . TYR A 1 94 ? -1.496 6.492 9.343 1.00 92.62 94 TYR A C 1
ATOM 752 O O . TYR A 1 94 ? -0.830 7.022 8.451 1.00 92.62 94 TYR A O 1
ATOM 760 N N . HIS A 1 95 ? -1.380 6.901 10.606 1.00 90.25 95 HIS A N 1
ATOM 761 C CA . HIS A 1 95 ? -0.448 7.941 11.018 1.00 90.25 95 HIS A CA 1
ATOM 762 C C . HIS A 1 95 ? 0.889 7.345 11.479 1.00 90.25 95 HIS A C 1
ATOM 764 O O . HIS A 1 95 ? 1.058 6.992 12.647 1.00 90.25 95 HIS A O 1
ATOM 770 N N . MET A 1 96 ? 1.897 7.365 10.603 1.00 86.31 96 MET A N 1
ATOM 771 C CA . MET A 1 96 ? 3.213 6.742 10.835 1.00 86.31 96 MET A CA 1
ATOM 772 C C . MET A 1 96 ? 3.892 7.106 12.169 1.00 86.31 96 MET A C 1
ATOM 774 O O . MET A 1 96 ? 4.399 6.221 12.850 1.00 86.31 96 MET A O 1
ATOM 778 N N . LYS A 1 97 ? 3.905 8.391 12.570 1.00 87.12 97 LYS A N 1
ATOM 779 C CA . LYS A 1 97 ? 4.618 8.818 13.798 1.00 87.12 97 LYS A CA 1
ATOM 780 C C . LYS A 1 97 ? 4.011 8.242 15.083 1.00 87.12 97 LYS A C 1
ATOM 782 O O . LYS A 1 97 ? 4.745 7.763 15.938 1.00 87.12 97 LYS A O 1
ATOM 787 N N . ILE A 1 98 ? 2.685 8.296 15.213 1.00 90.94 98 ILE A N 1
ATOM 788 C CA . ILE A 1 98 ? 1.960 7.829 16.407 1.00 90.94 98 ILE A CA 1
ATOM 789 C C . ILE A 1 98 ? 1.510 6.372 16.301 1.00 90.94 98 ILE A C 1
ATOM 791 O O . ILE A 1 98 ? 1.019 5.819 17.276 1.00 90.94 98 ILE A O 1
ATOM 795 N N . LYS A 1 99 ? 1.701 5.747 15.135 1.00 93.56 99 LYS A N 1
ATOM 796 C CA . LYS A 1 99 ? 1.395 4.341 14.861 1.00 93.56 99 LYS A CA 1
ATOM 797 C C . LYS A 1 99 ? -0.076 3.967 15.111 1.00 93.56 99 LYS A C 1
ATOM 799 O O . LYS A 1 99 ? -0.364 2.867 15.571 1.00 93.56 99 LYS A O 1
ATOM 804 N N . LYS A 1 100 ? -0.994 4.888 14.806 1.00 95.25 100 LYS A N 1
ATOM 805 C CA . LYS A 1 100 ? -2.449 4.717 14.955 1.00 95.25 100 LYS A CA 1
ATOM 806 C C . LYS A 1 100 ? -3.159 4.892 13.617 1.00 95.25 100 LYS A C 1
ATOM 808 O O . LYS A 1 100 ? -2.683 5.640 12.761 1.00 95.25 100 LYS A O 1
ATOM 813 N N . ILE A 1 101 ? -4.292 4.226 13.460 1.00 95.69 101 ILE A N 1
ATOM 814 C CA . ILE A 1 101 ? -5.205 4.353 12.326 1.00 95.69 101 ILE A CA 1
ATOM 815 C C . ILE A 1 101 ? -6.397 5.196 12.763 1.00 95.69 101 ILE A C 1
ATOM 817 O O . ILE A 1 101 ? -6.986 4.946 13.814 1.00 95.69 101 ILE A O 1
ATOM 821 N N . TYR A 1 102 ? -6.778 6.154 11.926 1.00 93.50 102 TYR A N 1
ATOM 822 C CA . TYR A 1 102 ? -8.002 6.926 12.098 1.00 93.50 102 TYR A CA 1
ATOM 823 C C . TYR A 1 102 ? -8.951 6.605 10.958 1.00 93.50 102 TYR A C 1
ATOM 825 O O . TYR A 1 102 ? -8.584 6.748 9.793 1.00 93.50 102 TYR A O 1
ATOM 833 N N . VAL A 1 103 ? -10.165 6.181 11.302 1.00 92.00 103 VAL A N 1
ATOM 834 C CA . VAL A 1 103 ? -11.221 5.885 10.327 1.00 92.00 103 VAL A CA 1
ATOM 835 C C . VAL A 1 103 ? -12.293 6.951 10.464 1.00 92.00 103 VAL A C 1
ATOM 837 O O . VAL A 1 103 ? -13.007 6.997 11.459 1.00 92.00 103 VAL A O 1
ATOM 840 N N . LEU A 1 104 ? -12.358 7.854 9.498 1.00 86.94 104 LEU A N 1
ATOM 841 C CA . LEU A 1 104 ? -13.249 9.002 9.499 1.00 86.94 104 LEU A CA 1
ATOM 842 C C . LEU A 1 104 ? -14.562 8.660 8.819 1.00 86.94 104 LEU A C 1
ATOM 844 O O . LEU A 1 104 ? -14.574 8.177 7.690 1.00 86.94 104 LEU A O 1
ATOM 848 N N . ILE A 1 105 ? -15.656 8.964 9.499 1.00 84.25 105 ILE A N 1
ATOM 849 C CA . ILE A 1 105 ? -17.012 8.640 9.077 1.00 84.25 105 ILE A CA 1
ATOM 850 C C . ILE A 1 105 ? -17.771 9.958 8.935 1.00 84.25 105 ILE A C 1
ATOM 852 O O . ILE A 1 105 ? -17.853 10.735 9.890 1.00 84.25 105 ILE A O 1
ATOM 856 N N . ASP A 1 106 ? -18.270 10.246 7.733 1.00 74.94 106 ASP A N 1
ATOM 857 C CA . ASP A 1 106 ? -19.055 11.451 7.470 1.00 74.94 106 ASP A CA 1
ATOM 858 C C . ASP A 1 106 ? -20.358 11.436 8.268 1.00 74.94 106 ASP A C 1
ATOM 860 O O . ASP A 1 106 ? -21.106 10.463 8.261 1.00 74.94 106 ASP A O 1
ATOM 864 N N . ASN A 1 107 ? -20.617 12.535 8.969 1.00 62.38 107 ASN A N 1
ATOM 865 C CA . ASN A 1 107 ? -21.826 12.751 9.751 1.00 62.38 107 ASN A CA 1
ATOM 866 C C . ASN A 1 107 ? -22.929 13.479 8.960 1.00 62.38 107 ASN A C 1
ATOM 868 O O . ASN A 1 107 ? -24.023 13.648 9.486 1.00 62.38 107 ASN A O 1
ATOM 872 N N . ASN A 1 108 ? -22.657 13.924 7.724 1.00 54.81 108 ASN A N 1
ATOM 873 C CA . ASN A 1 108 ? -23.658 14.499 6.809 1.00 54.81 108 ASN A CA 1
ATOM 874 C C . ASN A 1 108 ? -24.381 13.435 5.982 1.00 54.81 108 ASN A C 1
ATOM 876 O O . ASN A 1 108 ? -25.188 13.764 5.110 1.00 54.81 108 ASN A O 1
ATOM 880 N N . ILE A 1 109 ? -24.089 12.162 6.230 1.00 51.28 109 ILE A N 1
ATOM 881 C CA . ILE A 1 109 ? -24.930 11.082 5.753 1.00 51.28 109 ILE A CA 1
ATOM 882 C C . ILE A 1 109 ? -26.285 11.316 6.421 1.00 51.28 109 ILE A C 1
ATOM 884 O O . ILE A 1 109 ? -26.379 11.322 7.646 1.00 51.28 109 ILE A O 1
ATOM 888 N N . ASN A 1 110 ? -27.296 11.637 5.609 1.00 38.19 110 ASN A N 1
ATOM 889 C CA . ASN A 1 110 ? -28.661 11.876 6.065 1.00 38.19 110 ASN A CA 1
ATOM 890 C C . ASN A 1 110 ? -29.061 10.831 7.114 1.00 38.19 110 ASN A C 1
ATOM 892 O O . ASN A 1 110 ? -28.641 9.683 7.042 1.00 38.19 110 ASN A O 1
ATOM 896 N N . ILE A 1 111 ? -29.989 11.192 7.995 1.00 39.91 111 ILE A N 1
ATOM 897 C CA . ILE A 1 111 ? -30.665 10.280 8.939 1.00 39.91 111 ILE A CA 1
ATOM 898 C C . ILE A 1 111 ? -31.320 9.075 8.199 1.00 39.91 111 ILE A C 1
ATOM 900 O O . ILE A 1 111 ? -31.711 8.096 8.816 1.00 39.91 111 ILE A O 1
ATOM 904 N N . PHE A 1 112 ? -31.377 9.130 6.859 1.00 34.31 112 PHE A N 1
ATOM 905 C CA . PHE A 1 112 ? -31.866 8.114 5.919 1.00 34.31 112 PHE A CA 1
ATOM 906 C C . PHE A 1 112 ? -30.797 7.567 4.946 1.00 34.31 112 PHE A C 1
ATOM 908 O O . PHE A 1 112 ? -31.116 6.822 4.025 1.00 34.31 112 PHE A O 1
ATOM 915 N N . GLY A 1 113 ? -29.536 7.979 5.078 1.00 34.91 113 GLY A N 1
ATOM 916 C CA . GLY A 1 113 ? -28.417 7.489 4.282 1.00 34.91 113 GLY A CA 1
ATOM 917 C C . GLY A 1 113 ? -27.634 6.449 5.073 1.00 34.91 113 GLY A C 1
ATOM 918 O O . GLY A 1 113 ? -27.241 6.675 6.210 1.00 34.91 113 GLY A O 1
ATOM 919 N N . THR A 1 114 ? -27.369 5.296 4.481 1.00 45.50 114 THR A N 1
ATOM 920 C CA . THR A 1 114 ? -26.488 4.291 5.075 1.00 45.50 114 THR A CA 1
ATOM 921 C C . THR A 1 114 ? -25.104 4.447 4.456 1.00 45.50 114 THR A C 1
ATOM 923 O O . THR A 1 114 ? -24.916 4.148 3.275 1.00 45.50 114 THR A O 1
ATOM 926 N N . GLY A 1 115 ? -24.110 4.910 5.218 1.00 56.16 115 GLY A N 1
ATOM 927 C CA . GLY A 1 115 ? -22.720 4.684 4.822 1.00 56.16 115 GLY A CA 1
ATOM 928 C C . GLY A 1 115 ? -22.482 3.175 4.744 1.00 56.16 115 GLY A C 1
ATOM 929 O O . GLY A 1 115 ? -22.857 2.450 5.661 1.00 56.16 115 GLY A O 1
ATOM 930 N N . SER A 1 116 ? -21.913 2.685 3.642 1.00 71.38 116 SER A N 1
ATOM 931 C CA . SER A 1 116 ? -21.738 1.243 3.447 1.00 71.38 116 SER A CA 1
ATOM 932 C C . SER A 1 116 ? -20.749 0.673 4.472 1.00 71.38 116 SER A C 1
ATOM 934 O O . SER A 1 116 ? -19.570 1.044 4.455 1.00 71.38 116 SER A O 1
ATOM 936 N N . SER A 1 117 ? -21.200 -0.247 5.339 1.00 79.44 117 SER A N 1
ATOM 937 C CA . SER A 1 117 ? -20.322 -1.015 6.242 1.00 79.44 117 SER A CA 1
ATOM 938 C C . SER A 1 117 ? -19.160 -1.654 5.483 1.00 79.44 117 SER A C 1
ATOM 940 O O . SER A 1 117 ? -18.051 -1.767 5.999 1.00 79.44 117 SER A O 1
ATOM 942 N N . ASP A 1 118 ? -19.406 -2.063 4.239 1.00 83.19 118 ASP A N 1
ATOM 943 C CA . ASP A 1 118 ? -18.410 -2.693 3.389 1.00 83.19 118 ASP A CA 1
ATOM 944 C C . ASP A 1 118 ? -17.235 -1.748 3.101 1.00 83.19 118 ASP A C 1
ATOM 946 O O . ASP A 1 118 ? -16.072 -2.133 3.229 1.00 83.19 118 ASP A O 1
ATOM 950 N N . MET A 1 119 ? -17.529 -0.476 2.815 1.00 83.69 119 MET A N 1
ATOM 951 C CA . MET A 1 119 ? -16.513 0.553 2.601 1.00 83.69 119 MET A CA 1
ATOM 952 C C . MET A 1 119 ? -15.755 0.885 3.893 1.00 83.69 119 MET A C 1
ATOM 954 O O . MET A 1 119 ? -14.543 1.109 3.841 1.00 83.69 119 MET A O 1
ATOM 958 N N . LEU A 1 120 ? -16.438 0.875 5.046 1.00 88.62 120 LEU A N 1
ATOM 959 C CA . LEU A 1 120 ? -15.815 1.025 6.369 1.00 88.62 120 LEU A CA 1
ATOM 960 C C . LEU A 1 120 ? -14.749 -0.037 6.603 1.00 88.62 120 LEU A C 1
ATOM 962 O O . LEU A 1 120 ? -13.611 0.269 6.969 1.00 88.62 120 LEU A O 1
ATOM 966 N N . ILE A 1 121 ? -15.134 -1.285 6.368 1.00 91.62 121 ILE A N 1
ATOM 967 C CA . ILE A 1 121 ? -14.289 -2.444 6.600 1.00 91.62 121 ILE A CA 1
ATOM 968 C C . ILE A 1 121 ? -13.141 -2.457 5.598 1.00 91.62 121 ILE A C 1
ATOM 970 O O . ILE A 1 121 ? -11.996 -2.555 6.027 1.00 91.62 121 ILE A O 1
ATOM 974 N N . SER A 1 122 ? -13.417 -2.271 4.302 1.00 91.56 122 SER A N 1
ATOM 975 C CA . SER A 1 122 ? -12.395 -2.201 3.245 1.00 91.56 122 SER A CA 1
ATOM 976 C C . SER A 1 122 ? -11.326 -1.160 3.573 1.00 91.56 122 SER A C 1
ATOM 978 O O . SER A 1 122 ? -10.143 -1.480 3.641 1.00 91.56 122 SER A O 1
ATOM 980 N N . THR A 1 123 ? -11.759 0.063 3.900 1.00 91.12 123 THR A N 1
ATOM 981 C CA . THR A 1 123 ? -10.865 1.173 4.255 1.00 91.12 123 THR A CA 1
ATOM 982 C C . THR A 1 123 ? -10.030 0.844 5.489 1.00 91.12 123 THR A C 1
ATOM 984 O O . THR A 1 123 ? -8.827 1.064 5.516 1.00 91.12 123 THR A O 1
ATOM 987 N N . THR A 1 124 ? -10.641 0.275 6.524 1.00 94.75 124 THR A N 1
ATOM 988 C CA . THR A 1 124 ? -9.903 -0.102 7.736 1.00 94.75 124 THR A CA 1
ATOM 989 C C . THR A 1 124 ? -8.877 -1.199 7.445 1.00 94.75 124 THR A C 1
ATOM 991 O O . THR A 1 124 ? -7.747 -1.120 7.920 1.00 94.75 124 THR A O 1
ATOM 994 N N . MET A 1 125 ? -9.243 -2.214 6.655 1.00 95.94 125 MET A N 1
ATOM 995 C CA . MET A 1 125 ? -8.337 -3.302 6.275 1.00 95.94 125 MET A CA 1
ATOM 996 C C . MET A 1 125 ? -7.141 -2.790 5.477 1.00 95.94 125 MET A C 1
ATOM 998 O O . MET A 1 125 ? -6.009 -3.177 5.776 1.00 95.94 125 MET A O 1
ATOM 1002 N N . HIS A 1 126 ? -7.391 -1.869 4.546 1.00 95.50 126 HIS A N 1
ATOM 1003 C CA . HIS A 1 126 ? -6.375 -1.141 3.796 1.00 95.50 126 HIS A CA 1
ATOM 1004 C C . HIS A 1 126 ? -5.373 -0.466 4.751 1.00 95.50 126 HIS A C 1
ATOM 1006 O O . HIS A 1 126 ? -4.178 -0.762 4.722 1.00 95.50 126 HIS A O 1
ATOM 1012 N N . GLU A 1 127 ? -5.853 0.347 5.696 1.00 95.50 127 GLU A N 1
ATOM 1013 C CA . GLU A 1 127 ? -4.975 1.034 6.653 1.00 95.50 127 GLU A CA 1
ATOM 1014 C C . GLU A 1 127 ? -4.239 0.082 7.610 1.00 95.50 127 GLU A C 1
ATOM 1016 O O . GLU A 1 127 ? -3.101 0.348 8.008 1.00 95.50 127 GLU A O 1
ATOM 1021 N N . CYS A 1 128 ? -4.832 -1.064 7.963 1.00 97.56 128 CYS A N 1
ATOM 1022 C CA . CYS A 1 128 ? -4.149 -2.097 8.743 1.00 97.56 128 CYS A CA 1
ATOM 1023 C C . CYS A 1 128 ? -2.926 -2.662 8.006 1.00 97.56 128 CYS A C 1
ATOM 1025 O O . CYS A 1 128 ? -1.922 -2.983 8.648 1.00 97.56 128 CYS A O 1
ATOM 1027 N N . MET A 1 129 ? -2.962 -2.767 6.674 1.00 97.69 129 MET A N 1
ATOM 1028 C CA . MET A 1 129 ? -1.806 -3.236 5.906 1.00 97.69 129 MET A CA 1
ATOM 1029 C C . MET A 1 129 ? -0.669 -2.208 5.926 1.00 97.69 129 MET A C 1
ATOM 1031 O O . MET A 1 129 ? 0.482 -2.594 6.152 1.00 97.69 129 MET A O 1
ATOM 1035 N N . HIS A 1 130 ? -0.979 -0.911 5.816 1.00 95.62 130 HIS A N 1
ATOM 1036 C CA . HIS A 1 130 ? 0.006 0.156 6.027 1.00 95.62 130 HIS A CA 1
ATOM 1037 C C . HIS A 1 130 ? 0.594 0.137 7.443 1.00 95.62 130 HIS A C 1
ATOM 1039 O O . HIS A 1 130 ? 1.814 0.232 7.609 1.00 95.62 130 HIS A O 1
ATOM 1045 N N . LEU A 1 131 ? -0.241 -0.049 8.473 1.00 96.12 131 LEU A N 1
ATOM 1046 C CA . LEU A 1 131 ? 0.219 -0.181 9.858 1.00 96.12 131 LEU A CA 1
ATOM 1047 C C . LEU A 1 131 ? 1.193 -1.357 10.012 1.00 96.12 131 LEU A C 1
ATOM 1049 O O . LEU A 1 131 ? 2.246 -1.204 10.637 1.00 96.12 131 LEU A O 1
ATOM 1053 N N . LEU A 1 132 ? 0.880 -2.524 9.439 1.00 97.12 132 LEU A N 1
ATOM 1054 C CA . LEU A 1 132 ? 1.753 -3.695 9.518 1.00 97.12 132 LEU A CA 1
ATOM 1055 C C . LEU A 1 132 ? 3.081 -3.456 8.794 1.00 97.12 132 LEU A C 1
ATOM 1057 O O . LEU A 1 132 ? 4.136 -3.769 9.352 1.00 97.12 132 LEU A O 1
ATOM 1061 N N . ALA A 1 133 ? 3.037 -2.885 7.589 1.00 95.44 133 ALA A N 1
ATOM 1062 C CA . ALA A 1 133 ? 4.228 -2.545 6.818 1.00 95.44 133 ALA A CA 1
ATOM 1063 C C . ALA A 1 133 ? 5.134 -1.568 7.582 1.00 95.44 133 ALA A C 1
ATOM 1065 O O . ALA A 1 133 ? 6.333 -1.819 7.703 1.00 95.44 133 ALA A O 1
ATOM 1066 N N . GLY A 1 134 ? 4.554 -0.520 8.176 1.00 92.75 134 GLY A N 1
ATOM 1067 C CA . GLY A 1 134 ? 5.301 0.524 8.877 1.00 92.75 134 GLY A CA 1
ATOM 1068 C C . GLY A 1 134 ? 5.780 0.152 10.285 1.00 92.75 134 GLY A C 1
ATOM 1069 O O . GLY A 1 134 ? 6.769 0.708 10.757 1.00 92.75 134 GLY A O 1
ATOM 1070 N N . THR A 1 135 ? 5.107 -0.767 10.988 1.00 94.19 135 THR A N 1
ATOM 1071 C CA . THR A 1 135 ? 5.468 -1.124 12.380 1.00 94.19 135 THR A CA 1
ATOM 1072 C C . THR A 1 135 ? 6.168 -2.468 12.520 1.00 94.19 135 THR A C 1
ATOM 1074 O O . THR A 1 135 ? 6.951 -2.650 13.452 1.00 94.19 135 THR A O 1
ATOM 1077 N N . LYS A 1 136 ? 5.906 -3.414 11.612 1.00 95.56 136 LYS A N 1
ATOM 1078 C CA . LYS A 1 136 ? 6.441 -4.781 11.645 1.00 95.56 136 LYS A CA 1
ATOM 1079 C C . LYS A 1 136 ? 6.866 -5.214 10.235 1.00 95.56 136 LYS A C 1
ATOM 1081 O O . LYS A 1 136 ? 6.495 -6.295 9.778 1.00 95.56 136 LYS A O 1
ATOM 1086 N N . SER A 1 137 ? 7.673 -4.396 9.557 1.00 93.31 137 SER A N 1
ATOM 1087 C CA . SER A 1 137 ? 8.096 -4.585 8.155 1.00 93.31 137 SER A CA 1
ATOM 1088 C C . SER A 1 137 ? 8.659 -5.981 7.842 1.00 93.31 137 SER A C 1
ATOM 1090 O O . SER A 1 137 ? 8.281 -6.592 6.843 1.00 93.31 137 SER A O 1
ATOM 1092 N N . SER A 1 138 ? 9.486 -6.556 8.724 1.00 94.56 138 SER A N 1
ATOM 1093 C CA . SER A 1 138 ? 9.986 -7.932 8.563 1.00 94.56 138 SER A CA 1
ATOM 1094 C C . SER A 1 138 ? 8.857 -8.966 8.571 1.00 94.56 138 SER A C 1
ATOM 1096 O O . SER A 1 138 ? 8.873 -9.923 7.797 1.00 94.56 138 SER A O 1
ATOM 1098 N N . LYS A 1 139 ? 7.841 -8.769 9.423 1.00 97.44 139 LYS A N 1
ATOM 1099 C CA . LYS A 1 139 ? 6.668 -9.646 9.490 1.00 97.44 139 LYS A CA 1
ATOM 1100 C C . LYS A 1 139 ? 5.784 -9.466 8.262 1.00 97.44 139 LYS A C 1
ATOM 1102 O O . LYS A 1 139 ? 5.385 -10.475 7.683 1.00 97.44 139 LYS A O 1
ATOM 1107 N N . PHE A 1 140 ? 5.540 -8.223 7.844 1.00 97.31 140 PHE A N 1
ATOM 1108 C CA . PHE A 1 140 ? 4.848 -7.896 6.597 1.00 97.31 140 PHE A CA 1
ATOM 1109 C C . PHE A 1 140 ? 5.475 -8.650 5.417 1.00 97.31 140 PHE A C 1
ATOM 1111 O O . PHE A 1 140 ? 4.802 -9.438 4.752 1.00 97.31 140 PHE A O 1
ATOM 1118 N N . LEU A 1 141 ? 6.793 -8.525 5.239 1.00 95.94 141 LEU A N 1
ATOM 1119 C CA . LEU A 1 141 ? 7.523 -9.236 4.193 1.00 95.94 141 LEU A CA 1
ATOM 1120 C C . LEU A 1 141 ? 7.428 -10.755 4.341 1.00 95.94 141 LEU A C 1
ATOM 1122 O O . LEU A 1 141 ? 7.171 -11.445 3.362 1.00 95.94 141 LEU A O 1
ATOM 1126 N N . SER A 1 142 ? 7.551 -11.301 5.551 1.00 97.62 142 SER A N 1
ATOM 1127 C CA . SER A 1 142 ? 7.429 -12.753 5.752 1.00 97.62 142 SER A CA 1
ATOM 1128 C C . SER A 1 142 ? 6.069 -13.318 5.309 1.00 97.62 142 SER A C 1
ATOM 1130 O O . SER A 1 142 ? 5.973 -14.486 4.936 1.00 97.62 142 SER A O 1
ATOM 1132 N N . ILE A 1 143 ? 5.007 -12.506 5.365 1.00 98.38 143 ILE A N 1
ATOM 1133 C CA . ILE A 1 143 ? 3.648 -12.907 4.986 1.00 98.38 143 ILE A CA 1
ATOM 1134 C C . ILE A 1 143 ? 3.428 -12.696 3.483 1.00 98.38 143 ILE A C 1
ATOM 1136 O O . ILE A 1 143 ? 2.835 -13.554 2.822 1.00 98.38 143 ILE A O 1
ATOM 1140 N N . PHE A 1 144 ? 3.907 -11.571 2.946 1.00 98.31 144 PHE A N 1
ATOM 1141 C CA . PHE A 1 144 ? 3.493 -11.069 1.637 1.00 98.31 144 PHE A CA 1
ATOM 1142 C C . PHE A 1 144 ? 4.590 -11.023 0.572 1.00 98.31 144 PHE A C 1
ATOM 1144 O O . PHE A 1 144 ? 4.265 -10.736 -0.576 1.00 98.31 144 PHE A O 1
ATOM 1151 N N . ARG A 1 145 ? 5.851 -11.355 0.884 1.00 97.62 145 ARG A N 1
ATOM 1152 C CA . ARG A 1 145 ? 6.987 -11.255 -0.056 1.00 97.62 145 ARG A CA 1
ATOM 1153 C C . ARG A 1 145 ? 6.679 -11.857 -1.423 1.00 97.62 145 ARG A C 1
ATOM 1155 O O . ARG A 1 145 ? 6.755 -11.153 -2.419 1.00 97.62 145 ARG A O 1
ATOM 1162 N N . LYS A 1 146 ? 6.237 -13.118 -1.461 1.00 97.94 146 LYS A N 1
ATOM 1163 C CA . LYS A 1 146 ? 5.897 -13.790 -2.724 1.00 97.94 146 LYS A CA 1
ATOM 1164 C C . LYS A 1 146 ? 4.789 -13.060 -3.491 1.00 97.94 146 LYS A C 1
ATOM 1166 O O . LYS A 1 146 ? 4.892 -12.907 -4.699 1.00 97.94 146 LYS A O 1
ATOM 1171 N N . THR A 1 147 ? 3.753 -12.590 -2.792 1.00 98.12 147 THR A N 1
ATOM 1172 C CA . THR A 1 147 ? 2.655 -11.822 -3.400 1.00 98.12 147 THR A CA 1
ATOM 1173 C C . THR A 1 147 ? 3.180 -10.536 -4.051 1.00 98.12 147 THR A C 1
A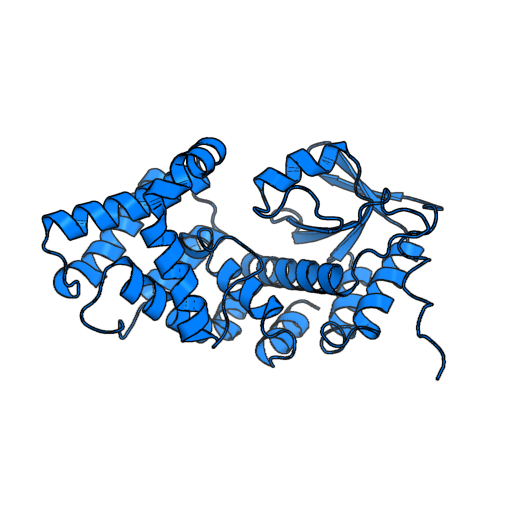TOM 1175 O O . THR A 1 147 ? 2.855 -10.251 -5.200 1.00 98.12 147 THR A O 1
ATOM 1178 N N . VAL A 1 148 ? 4.017 -9.785 -3.332 1.00 98.31 148 VAL A N 1
ATOM 1179 C CA . VAL A 1 148 ? 4.618 -8.532 -3.810 1.00 98.31 148 VAL A CA 1
ATOM 1180 C C . VAL A 1 148 ? 5.559 -8.784 -4.993 1.00 98.31 148 VAL A C 1
ATOM 1182 O O . VAL A 1 148 ? 5.478 -8.096 -6.008 1.00 98.31 148 VAL A O 1
ATOM 1185 N N . GLU A 1 149 ? 6.426 -9.793 -4.902 1.00 98.50 149 GLU A N 1
ATOM 1186 C CA . GLU A 1 149 ? 7.353 -10.161 -5.977 1.00 98.50 149 GLU A CA 1
ATOM 1187 C C . GLU A 1 149 ? 6.613 -10.626 -7.235 1.00 98.50 149 GLU A C 1
ATOM 1189 O O . GLU A 1 149 ? 6.951 -10.194 -8.336 1.00 98.50 149 GLU A O 1
ATOM 1194 N N . ASP A 1 150 ? 5.585 -11.469 -7.101 1.00 98.38 150 ASP A N 1
ATOM 1195 C CA . ASP A 1 150 ? 4.783 -11.920 -8.241 1.00 98.38 150 ASP A CA 1
ATOM 1196 C C . ASP A 1 150 ? 4.072 -10.749 -8.931 1.00 98.38 150 ASP A C 1
ATOM 1198 O O . ASP A 1 150 ? 4.088 -10.680 -10.166 1.00 98.38 150 ASP A O 1
ATOM 1202 N N . TYR A 1 151 ? 3.548 -9.796 -8.151 1.00 98.56 151 TYR A N 1
ATOM 1203 C CA . TYR A 1 151 ? 2.973 -8.560 -8.674 1.00 98.56 151 TYR A CA 1
ATOM 1204 C C . TYR A 1 151 ? 3.997 -7.737 -9.458 1.00 98.56 151 TYR A C 1
ATOM 1206 O O . TYR A 1 151 ? 3.754 -7.396 -10.618 1.00 98.56 151 TYR A O 1
ATOM 1214 N N . TYR A 1 152 ? 5.169 -7.458 -8.880 1.00 98.62 152 TYR A N 1
ATOM 1215 C CA . TYR A 1 152 ? 6.190 -6.650 -9.550 1.00 98.62 152 TYR A CA 1
ATOM 1216 C C . TYR A 1 152 ? 6.759 -7.318 -10.798 1.00 98.62 152 TYR A C 1
ATOM 1218 O O . TYR A 1 152 ? 7.003 -6.636 -11.792 1.00 98.62 152 TYR A O 1
ATOM 1226 N N . LYS A 1 153 ? 6.908 -8.647 -10.807 1.00 98.56 153 LYS A N 1
ATOM 1227 C CA . LYS A 1 153 ? 7.303 -9.382 -12.017 1.00 98.56 153 LYS A CA 1
ATOM 1228 C C . LYS A 1 153 ? 6.332 -9.113 -13.169 1.00 98.56 153 LYS A C 1
ATOM 1230 O O . LYS A 1 153 ? 6.774 -8.853 -14.285 1.00 98.56 153 LYS A O 1
ATOM 1235 N N . HIS A 1 154 ? 5.024 -9.141 -12.905 1.00 98.44 154 HIS A N 1
ATOM 1236 C CA . HIS A 1 154 ? 4.011 -8.812 -13.909 1.00 98.44 154 HIS A CA 1
ATOM 1237 C C . HIS A 1 154 ? 3.996 -7.320 -14.263 1.00 98.44 154 HIS A C 1
ATOM 1239 O O . HIS A 1 154 ? 3.954 -6.974 -15.443 1.00 98.44 154 HIS A O 1
ATOM 1245 N N . ALA A 1 155 ? 4.089 -6.433 -13.271 1.00 98.25 155 ALA A N 1
ATOM 1246 C CA . ALA A 1 155 ? 4.111 -4.991 -13.495 1.00 98.25 155 ALA A CA 1
ATOM 1247 C C . ALA A 1 155 ? 5.278 -4.578 -14.399 1.00 98.25 155 ALA A C 1
ATOM 1249 O O . ALA A 1 155 ? 5.053 -3.957 -15.436 1.00 98.25 155 ALA A O 1
ATOM 1250 N N . PHE A 1 156 ? 6.506 -4.987 -14.076 1.00 98.38 156 PHE A N 1
ATOM 1251 C CA . PHE A 1 156 ? 7.686 -4.640 -14.866 1.00 98.38 156 PHE A CA 1
ATOM 1252 C C . PHE A 1 156 ? 7.693 -5.306 -16.238 1.00 98.38 156 PHE A C 1
ATOM 1254 O O . PHE A 1 156 ? 8.068 -4.657 -17.213 1.00 98.38 156 PHE A O 1
ATOM 1261 N N . GLN A 1 157 ? 7.190 -6.541 -16.353 1.00 98.12 157 GLN A N 1
ATOM 1262 C CA . GLN A 1 157 ? 6.982 -7.167 -17.659 1.00 98.12 157 GLN A CA 1
ATOM 1263 C C . GLN A 1 157 ? 6.072 -6.317 -18.555 1.00 98.12 157 GLN A C 1
ATOM 1265 O O . GLN A 1 157 ? 6.376 -6.135 -19.733 1.00 98.12 157 GLN A O 1
ATOM 1270 N N . ASN A 1 158 ? 4.982 -5.779 -18.001 1.00 97.62 158 ASN A N 1
ATOM 1271 C CA . ASN A 1 158 ? 4.029 -4.964 -18.749 1.00 97.62 158 ASN A CA 1
ATOM 1272 C C . ASN A 1 158 ? 4.557 -3.552 -19.054 1.00 97.62 158 ASN A C 1
ATOM 1274 O O . ASN A 1 158 ? 4.317 -3.052 -20.150 1.00 97.62 158 ASN A O 1
ATOM 1278 N N . ILE A 1 159 ? 5.232 -2.903 -18.099 1.00 98.00 159 ILE A N 1
ATOM 1279 C CA . ILE A 1 159 ? 5.716 -1.516 -18.224 1.00 98.00 159 ILE A CA 1
ATOM 1280 C C . ILE A 1 159 ? 6.904 -1.441 -19.187 1.00 98.00 159 ILE A C 1
ATOM 1282 O O . ILE A 1 159 ? 6.915 -0.608 -20.088 1.00 98.00 159 ILE A O 1
ATOM 1286 N N . PHE A 1 160 ? 7.883 -2.333 -19.023 1.00 98.12 160 PHE A N 1
ATOM 1287 C CA . PHE A 1 160 ? 9.128 -2.324 -19.795 1.00 98.12 160 PHE A CA 1
ATOM 1288 C C . PHE A 1 160 ? 9.112 -3.290 -20.980 1.00 98.12 160 PHE A C 1
ATOM 1290 O O . PHE A 1 160 ? 10.157 -3.534 -21.576 1.00 98.12 160 PHE A O 1
ATOM 1297 N N . LEU A 1 161 ? 7.946 -3.852 -21.316 1.00 97.19 161 LEU A N 1
ATOM 1298 C CA . LEU A 1 161 ? 7.752 -4.774 -22.436 1.00 97.19 161 LEU A CA 1
ATOM 1299 C C . LEU A 1 161 ? 8.817 -5.888 -22.467 1.00 97.19 161 LEU A C 1
ATOM 1301 O O . LEU A 1 161 ? 9.494 -6.111 -23.472 1.00 97.19 161 LEU A O 1
ATOM 1305 N N . LEU A 1 162 ? 9.007 -6.563 -21.332 1.00 98.00 162 LEU A N 1
ATOM 1306 C CA . LEU A 1 162 ? 10.066 -7.562 -21.181 1.00 98.00 162 LEU A CA 1
ATOM 1307 C C . LEU A 1 162 ? 9.775 -8.809 -22.027 1.00 98.00 162 LEU A C 1
ATOM 1309 O O . LEU A 1 162 ? 8.633 -9.269 -22.125 1.00 98.00 162 LEU A O 1
ATOM 1313 N N . LYS A 1 163 ? 10.825 -9.392 -22.618 1.00 97.00 163 LYS A N 1
ATOM 1314 C CA . LYS A 1 163 ? 10.765 -10.608 -23.449 1.00 97.00 163 LYS A CA 1
ATOM 1315 C C . LYS A 1 163 ? 10.119 -11.781 -22.706 1.00 97.00 163 LYS A C 1
ATOM 1317 O O . LYS A 1 163 ? 9.379 -12.547 -23.321 1.00 97.00 163 LYS A O 1
ATOM 1322 N N . SER A 1 164 ? 10.351 -11.870 -21.398 1.00 94.94 164 SER A N 1
ATOM 1323 C CA . SER A 1 164 ? 9.780 -12.859 -20.484 1.00 94.94 164 SER A CA 1
ATOM 1324 C C . SER A 1 164 ? 9.527 -12.250 -19.102 1.00 94.94 164 SER A C 1
ATOM 1326 O O . SER A 1 164 ? 10.123 -11.232 -18.749 1.00 94.94 164 SER A O 1
ATOM 1328 N N . LYS A 1 165 ? 8.686 -12.903 -18.290 1.00 94.50 165 LYS A N 1
ATOM 1329 C CA . LYS A 1 165 ? 8.502 -12.549 -16.874 1.00 94.50 165 LYS A CA 1
ATOM 1330 C C . LYS A 1 165 ? 9.861 -12.633 -16.146 1.00 94.50 165 LYS A C 1
ATOM 1332 O O . LYS A 1 165 ? 10.530 -13.662 -16.290 1.00 94.50 165 LYS A O 1
ATOM 1337 N N . PRO A 1 166 ? 10.282 -11.608 -15.379 1.00 95.50 166 PRO A N 1
ATOM 1338 C CA . PRO A 1 166 ? 11.506 -11.679 -14.586 1.00 95.50 166 PRO A CA 1
ATOM 1339 C C . PRO A 1 166 ? 11.470 -12.863 -13.620 1.00 95.50 166 PRO A C 1
ATOM 1341 O O . PRO A 1 166 ? 10.440 -13.134 -12.994 1.00 95.50 166 PRO A O 1
ATOM 1344 N N . LYS A 1 167 ? 12.593 -13.578 -13.494 1.00 92.94 167 LYS A N 1
ATOM 1345 C CA . LYS A 1 167 ? 12.698 -14.712 -12.564 1.00 92.94 167 LYS A CA 1
ATOM 1346 C C . LYS A 1 167 ? 12.765 -14.232 -11.118 1.00 92.94 167 LYS A C 1
ATOM 1348 O O . LYS A 1 167 ? 12.078 -14.791 -10.261 1.00 92.94 167 LYS A O 1
ATOM 1353 N N . ASP A 1 168 ? 13.522 -13.167 -10.885 1.00 94.75 168 ASP A N 1
ATOM 1354 C CA . ASP A 1 168 ? 13.757 -12.567 -9.580 1.00 94.75 168 ASP A CA 1
ATOM 1355 C C . ASP A 1 168 ? 13.586 -11.044 -9.658 1.00 94.75 168 ASP A C 1
ATOM 1357 O O . ASP A 1 168 ? 13.926 -10.425 -10.660 1.00 94.75 168 ASP A O 1
ATOM 1361 N N . VAL A 1 169 ? 12.991 -10.467 -8.616 1.00 97.56 169 VAL A N 1
ATOM 1362 C CA . VAL A 1 169 ? 12.843 -9.017 -8.405 1.00 97.56 169 VAL A CA 1
ATOM 1363 C C . VAL A 1 169 ? 13.112 -8.647 -6.938 1.00 97.56 169 VAL A C 1
ATOM 1365 O O . VAL A 1 169 ? 12.749 -7.558 -6.496 1.00 97.56 169 VAL A O 1
ATOM 1368 N N . SER A 1 170 ? 13.734 -9.543 -6.163 1.00 96.62 170 SER A N 1
ATOM 1369 C CA . SER A 1 170 ? 13.932 -9.401 -4.715 1.00 96.62 170 SER A CA 1
ATOM 1370 C C . SER A 1 170 ? 14.701 -8.130 -4.368 1.00 96.62 170 SER A C 1
ATOM 1372 O O . SER A 1 170 ? 14.288 -7.395 -3.475 1.00 96.62 170 SER A O 1
ATOM 1374 N N . ASN A 1 171 ? 15.751 -7.804 -5.133 1.00 96.94 171 ASN A N 1
ATOM 1375 C CA . ASN A 1 171 ? 16.531 -6.575 -4.950 1.00 96.94 171 ASN A CA 1
ATOM 1376 C C . ASN A 1 171 ? 15.680 -5.310 -5.126 1.00 96.94 171 ASN A C 1
ATOM 1378 O O . ASN A 1 171 ? 15.845 -4.342 -4.383 1.00 96.94 171 ASN A O 1
ATOM 1382 N N . ILE A 1 172 ? 14.744 -5.324 -6.081 1.00 97.69 172 ILE A N 1
ATOM 1383 C CA . ILE A 1 172 ? 13.815 -4.214 -6.318 1.00 97.69 172 ILE A CA 1
ATOM 1384 C C . ILE A 1 172 ? 12.818 -4.104 -5.162 1.00 97.69 172 ILE A C 1
ATOM 1386 O O . ILE A 1 172 ? 12.606 -3.013 -4.640 1.00 97.69 172 ILE A O 1
ATOM 1390 N N . VAL A 1 173 ? 12.244 -5.223 -4.715 1.00 97.38 173 VAL A N 1
ATOM 1391 C CA . VAL A 1 173 ? 11.311 -5.240 -3.577 1.00 97.38 173 VAL A CA 1
ATOM 1392 C C . VAL A 1 173 ? 11.992 -4.763 -2.296 1.00 97.38 173 VAL A C 1
ATOM 1394 O O . VAL A 1 173 ? 11.456 -3.907 -1.593 1.00 97.38 173 VAL A O 1
ATOM 1397 N N . ASP A 1 174 ? 13.196 -5.252 -2.010 1.00 95.38 174 ASP A N 1
ATOM 1398 C CA . ASP A 1 174 ? 13.970 -4.847 -0.838 1.00 95.38 174 ASP A CA 1
ATOM 1399 C C . ASP A 1 174 ? 14.348 -3.362 -0.895 1.00 95.38 174 ASP A C 1
ATOM 1401 O O . ASP A 1 174 ? 14.339 -2.679 0.135 1.00 95.38 174 ASP A O 1
ATOM 1405 N N . TYR A 1 175 ? 14.660 -2.845 -2.088 1.00 95.56 175 TYR A N 1
ATOM 1406 C CA . TYR A 1 175 ? 14.880 -1.420 -2.306 1.00 95.56 175 TYR A CA 1
ATOM 1407 C C . TYR A 1 175 ? 13.619 -0.607 -1.977 1.00 95.56 175 TYR A C 1
ATOM 1409 O O . TYR A 1 175 ? 13.683 0.327 -1.175 1.00 95.56 175 TYR A O 1
ATOM 1417 N N . LEU A 1 176 ? 12.466 -0.991 -2.531 1.00 95.31 176 LEU A N 1
ATOM 1418 C CA . LEU A 1 176 ? 11.200 -0.278 -2.355 1.00 95.31 176 LEU A CA 1
ATOM 1419 C C . LEU A 1 176 ? 10.701 -0.305 -0.904 1.00 95.31 176 LEU A C 1
ATOM 1421 O O . LEU A 1 176 ? 10.288 0.723 -0.381 1.00 95.31 176 LEU A O 1
ATOM 1425 N N . ILE A 1 177 ? 10.833 -1.430 -0.198 1.00 92.50 177 ILE A N 1
ATOM 1426 C CA . ILE A 1 177 ? 10.477 -1.514 1.230 1.00 92.50 177 ILE A CA 1
ATOM 1427 C C . ILE A 1 177 ? 11.363 -0.605 2.086 1.00 92.50 177 ILE A C 1
ATOM 1429 O O . ILE A 1 177 ? 10.891 0.019 3.041 1.00 92.50 177 ILE A O 1
ATOM 1433 N N . LYS A 1 178 ? 12.665 -0.523 1.780 1.00 90.44 178 LYS A N 1
ATOM 1434 C CA . LYS A 1 178 ? 13.572 0.408 2.469 1.00 90.44 178 LYS A CA 1
ATOM 1435 C C . LYS A 1 178 ? 13.198 1.857 2.165 1.00 90.44 178 LYS A C 1
ATOM 1437 O O . LYS A 1 178 ? 13.269 2.688 3.070 1.00 90.44 178 LYS A O 1
ATOM 1442 N N . PHE A 1 179 ? 12.814 2.142 0.922 1.00 90.25 179 PHE A N 1
ATOM 1443 C CA . PHE A 1 179 ? 12.383 3.463 0.479 1.00 90.25 179 PHE A CA 1
ATOM 1444 C C . PHE A 1 179 ? 11.097 3.913 1.193 1.00 90.25 179 PHE A C 1
ATOM 1446 O O . PHE A 1 179 ? 11.083 4.995 1.778 1.00 90.25 179 PHE A O 1
ATOM 1453 N N . GLU A 1 180 ? 10.074 3.054 1.238 1.00 89.25 180 GLU A N 1
ATOM 1454 C CA . GLU A 1 180 ? 8.804 3.292 1.936 1.00 89.25 180 GLU A CA 1
ATOM 1455 C C . GLU A 1 180 ? 9.013 3.577 3.433 1.00 89.25 180 GLU A C 1
ATOM 1457 O O . GLU A 1 180 ? 8.506 4.567 3.958 1.00 89.25 180 GLU A O 1
ATOM 1462 N N . ASN A 1 181 ? 9.806 2.750 4.123 1.00 82.38 181 ASN A N 1
ATOM 1463 C CA . ASN A 1 181 ? 9.947 2.841 5.579 1.00 82.38 181 ASN A CA 1
ATOM 1464 C C . ASN A 1 181 ? 10.813 4.006 6.060 1.00 82.38 181 ASN A C 1
ATOM 1466 O O . ASN A 1 181 ? 10.586 4.529 7.151 1.00 82.38 181 ASN A O 1
ATOM 1470 N N . LYS A 1 182 ? 11.856 4.376 5.309 1.00 78.06 182 LYS A N 1
ATOM 1471 C CA . LYS A 1 182 ? 12.786 5.413 5.771 1.00 78.06 182 LYS A CA 1
ATOM 1472 C C . LYS A 1 182 ? 12.230 6.817 5.579 1.00 78.06 182 LYS A C 1
ATOM 1474 O O . LYS A 1 182 ? 12.599 7.696 6.351 1.00 78.06 182 LYS A O 1
ATOM 1479 N N . GLY A 1 183 ? 11.366 7.021 4.580 1.00 65.81 183 GLY A N 1
ATOM 1480 C CA . GLY A 1 183 ? 11.090 8.355 4.058 1.00 65.81 183 GLY A CA 1
ATOM 1481 C C . GLY A 1 183 ? 12.377 8.940 3.469 1.00 65.81 183 GLY A C 1
ATOM 1482 O O . GLY A 1 183 ? 13.406 9.055 4.132 1.00 65.81 183 GLY A O 1
ATOM 1483 N N . SER A 1 184 ? 12.389 9.257 2.182 1.00 60.00 184 SER A N 1
ATOM 1484 C CA . SER A 1 184 ? 13.632 9.717 1.566 1.00 60.00 184 SER A CA 1
ATOM 1485 C C . SER A 1 184 ? 13.911 11.182 1.911 1.00 60.00 184 SER A C 1
ATOM 1487 O O . SER A 1 184 ? 13.201 12.068 1.441 1.00 60.00 184 SER A O 1
ATOM 1489 N N . SER A 1 185 ? 14.959 11.447 2.701 1.00 69.25 185 SER A N 1
ATOM 1490 C CA . SER A 1 185 ? 15.470 12.810 2.921 1.00 69.25 185 SER A CA 1
ATOM 1491 C C . SER A 1 185 ? 16.065 13.426 1.647 1.00 69.25 185 SER A C 1
ATOM 1493 O O . SER A 1 185 ? 16.115 14.646 1.529 1.00 69.25 185 SER A O 1
ATOM 1495 N N . ASP A 1 186 ? 16.460 12.591 0.676 1.00 87.06 186 ASP A N 1
ATOM 1496 C CA . ASP A 1 186 ? 16.890 12.991 -0.666 1.00 87.06 186 ASP A CA 1
ATOM 1497 C C . ASP A 1 186 ? 16.236 12.096 -1.731 1.00 87.06 186 ASP A C 1
ATOM 1499 O O . ASP A 1 186 ? 16.766 11.055 -2.163 1.00 87.06 186 ASP A O 1
ATOM 1503 N N . ILE A 1 187 ? 15.046 12.532 -2.151 1.00 89.44 187 ILE A N 1
ATOM 1504 C CA . ILE A 1 187 ? 14.232 11.861 -3.167 1.00 89.44 187 ILE A CA 1
ATOM 1505 C C . ILE A 1 187 ? 15.023 11.702 -4.471 1.00 89.44 187 ILE A C 1
ATOM 1507 O O . ILE A 1 187 ? 14.953 10.645 -5.091 1.00 89.44 187 ILE A O 1
ATOM 1511 N N . ASN A 1 188 ? 15.821 12.694 -4.883 1.00 92.12 188 ASN A N 1
ATOM 1512 C CA . ASN A 1 188 ? 16.541 12.637 -6.159 1.00 92.12 188 ASN A CA 1
ATOM 1513 C C . ASN A 1 188 ? 17.627 11.558 -6.149 1.00 92.12 188 ASN A C 1
ATOM 1515 O O . ASN A 1 188 ? 17.720 10.768 -7.093 1.00 92.12 188 ASN A O 1
ATOM 1519 N N . LYS A 1 189 ? 18.423 11.482 -5.075 1.00 93.25 189 LYS A N 1
ATOM 1520 C CA . LYS A 1 189 ? 19.429 10.424 -4.916 1.00 93.25 189 LYS A CA 1
ATOM 1521 C C . LYS A 1 189 ? 18.786 9.044 -4.922 1.00 93.25 189 LYS A C 1
ATOM 1523 O O . LYS A 1 189 ? 19.284 8.137 -5.586 1.00 93.25 189 LYS A O 1
ATOM 1528 N N . SER A 1 190 ? 17.667 8.899 -4.218 1.00 93.50 190 SER A N 1
ATOM 1529 C CA . SER A 1 190 ? 16.943 7.630 -4.155 1.00 93.50 190 SER A CA 1
ATOM 1530 C C . SER A 1 190 ? 16.433 7.233 -5.540 1.00 93.50 190 SER A C 1
ATOM 1532 O O . SER A 1 190 ? 16.788 6.177 -6.049 1.00 93.50 190 SER A O 1
ATOM 1534 N N . LEU A 1 191 ? 15.725 8.122 -6.234 1.00 95.25 191 LEU A N 1
ATOM 1535 C CA . LEU A 1 191 ? 15.232 7.848 -7.584 1.00 95.25 191 LEU A CA 1
ATOM 1536 C C . LEU A 1 191 ? 16.350 7.565 -8.595 1.00 95.25 191 LEU A C 1
ATOM 1538 O O . LEU A 1 191 ? 16.158 6.749 -9.490 1.00 95.25 191 LEU A O 1
ATOM 1542 N N . THR A 1 192 ? 17.534 8.155 -8.420 1.00 96.56 192 THR A N 1
ATOM 1543 C CA . THR A 1 192 ? 18.713 7.841 -9.242 1.00 96.56 192 THR A CA 1
ATOM 1544 C C . THR A 1 192 ? 19.223 6.421 -8.985 1.00 96.56 192 THR A C 1
ATOM 1546 O O . THR A 1 192 ? 19.572 5.706 -9.920 1.00 96.56 192 THR A O 1
ATOM 1549 N N . GLN A 1 193 ? 19.265 5.983 -7.723 1.00 96.06 193 GLN A N 1
ATOM 1550 C CA . GLN A 1 193 ? 19.606 4.598 -7.383 1.00 96.06 193 GLN A CA 1
ATOM 1551 C C . GLN A 1 193 ? 18.565 3.623 -7.931 1.00 96.06 193 GLN A C 1
ATOM 1553 O O . GLN A 1 193 ? 18.933 2.573 -8.452 1.00 96.06 193 GLN A O 1
ATOM 1558 N N . TYR A 1 194 ? 17.284 3.986 -7.854 1.00 97.12 194 TYR A N 1
ATOM 1559 C CA . TYR A 1 194 ? 16.213 3.147 -8.365 1.00 97.12 194 TYR A CA 1
ATOM 1560 C C . TYR A 1 194 ? 16.252 3.029 -9.892 1.00 97.12 194 TYR A C 1
ATOM 1562 O O . TYR A 1 194 ? 16.136 1.926 -10.417 1.00 97.12 194 TYR A O 1
ATOM 1570 N N . PHE A 1 195 ? 16.502 4.139 -10.594 1.00 98.25 195 PHE A N 1
ATOM 1571 C CA . PHE A 1 195 ? 16.743 4.154 -12.036 1.00 98.25 195 PHE A CA 1
ATOM 1572 C C . PHE A 1 195 ? 17.843 3.159 -12.415 1.00 98.25 195 PHE A C 1
ATOM 1574 O O . PHE A 1 195 ? 17.600 2.262 -13.212 1.00 98.25 195 PHE A O 1
ATOM 1581 N N . LYS A 1 196 ? 19.024 3.266 -11.788 1.00 98.44 196 LYS A N 1
ATOM 1582 C CA . LYS A 1 196 ? 20.174 2.395 -12.081 1.00 98.44 196 LYS A CA 1
ATOM 1583 C C . LYS A 1 196 ? 19.889 0.925 -11.786 1.00 98.44 196 LYS A C 1
ATOM 1585 O O . LYS A 1 196 ? 20.353 0.056 -12.516 1.00 98.44 196 LYS A O 1
ATOM 1590 N N . LEU A 1 197 ? 19.134 0.650 -10.721 1.00 98.19 197 LEU A N 1
ATOM 1591 C CA . LEU A 1 197 ? 18.712 -0.706 -10.385 1.00 98.19 197 LEU A CA 1
ATOM 1592 C C . LEU A 1 197 ? 17.823 -1.287 -11.492 1.00 98.19 197 LEU A C 1
ATOM 1594 O O . LEU A 1 197 ? 18.116 -2.357 -12.005 1.00 98.19 197 LEU A O 1
ATOM 1598 N N . LEU A 1 198 ? 16.774 -0.570 -11.899 1.00 98.31 198 LEU A N 1
ATOM 1599 C CA . LEU A 1 198 ? 15.870 -1.025 -12.961 1.00 98.31 198 LEU A CA 1
ATOM 1600 C C . LEU A 1 198 ? 16.571 -1.140 -14.318 1.00 98.31 198 LEU A C 1
ATOM 1602 O O . LEU A 1 198 ? 16.321 -2.086 -15.059 1.00 98.31 198 LEU A O 1
ATOM 1606 N N . GLU A 1 199 ? 17.452 -0.194 -14.638 1.00 98.31 199 GLU A N 1
ATOM 1607 C CA . GLU A 1 199 ? 18.272 -0.222 -15.846 1.00 98.31 199 GLU A CA 1
ATOM 1608 C C . GLU A 1 199 ? 19.146 -1.479 -15.890 1.00 98.31 199 GLU A C 1
ATOM 1610 O O . GLU A 1 199 ? 19.100 -2.220 -16.869 1.00 98.31 199 GLU A O 1
ATOM 1615 N N . GLY A 1 200 ? 19.897 -1.747 -14.817 1.00 97.38 200 GLY A N 1
ATOM 1616 C CA . GLY A 1 200 ? 20.776 -2.912 -14.724 1.00 97.38 200 GLY A CA 1
ATOM 1617 C C . GLY A 1 200 ? 20.030 -4.244 -14.810 1.00 97.38 200 GLY A C 1
ATOM 1618 O O . GLY A 1 200 ? 20.539 -5.180 -15.416 1.00 97.38 200 GLY A O 1
ATOM 1619 N N . GLU A 1 201 ? 18.820 -4.316 -14.252 1.00 96.75 201 GLU A N 1
ATOM 1620 C CA . GLU A 1 201 ? 18.000 -5.532 -14.257 1.00 96.75 201 GLU A CA 1
ATOM 1621 C C . GLU A 1 201 ? 17.292 -5.771 -15.603 1.00 96.75 201 GLU A C 1
ATOM 1623 O O . GLU A 1 201 ? 17.107 -6.917 -16.011 1.00 96.75 201 GLU A O 1
ATOM 1628 N N . PHE A 1 202 ? 16.864 -4.714 -16.308 1.00 97.81 202 PHE A N 1
ATOM 1629 C CA . PHE A 1 202 ? 15.894 -4.859 -17.403 1.00 97.81 202 PHE A CA 1
ATOM 1630 C C . PHE A 1 202 ? 16.371 -4.456 -18.798 1.00 97.81 202 PHE A C 1
ATOM 1632 O O . PHE A 1 202 ? 15.729 -4.874 -19.767 1.00 97.81 202 PHE A O 1
ATOM 1639 N N . LYS A 1 203 ? 17.479 -3.718 -18.941 1.00 97.31 203 LYS A N 1
ATOM 1640 C CA . LYS A 1 203 ? 17.944 -3.222 -20.253 1.00 97.31 203 LYS A CA 1
ATOM 1641 C C . LYS A 1 203 ? 18.159 -4.329 -21.295 1.00 97.31 203 LYS A C 1
ATOM 1643 O O . LYS A 1 203 ? 17.815 -4.157 -22.455 1.00 97.31 203 LYS A O 1
ATOM 1648 N N . ASP A 1 204 ? 18.638 -5.501 -20.877 1.00 96.56 204 ASP A N 1
ATOM 1649 C CA . ASP A 1 204 ? 18.931 -6.615 -21.794 1.00 96.56 204 ASP A CA 1
ATOM 1650 C C . ASP A 1 204 ? 17.705 -7.533 -22.004 1.00 96.56 204 ASP A C 1
ATOM 1652 O O . ASP A 1 204 ? 17.620 -8.337 -22.944 1.00 96.56 204 ASP A O 1
ATOM 1656 N N . MET A 1 205 ? 16.702 -7.386 -21.134 1.00 96.75 205 MET A N 1
ATOM 1657 C CA . MET A 1 205 ? 15.476 -8.181 -21.122 1.00 96.75 205 MET A CA 1
ATOM 1658 C C . MET A 1 205 ? 14.316 -7.522 -21.870 1.00 96.75 205 MET A C 1
ATOM 1660 O O . MET A 1 205 ? 13.350 -8.211 -22.207 1.00 96.75 205 MET A O 1
ATOM 1664 N N . THR A 1 206 ? 14.372 -6.214 -22.116 1.00 97.75 206 THR A N 1
ATOM 1665 C CA . THR A 1 206 ? 13.311 -5.489 -22.821 1.00 97.75 206 THR A CA 1
ATOM 1666 C C . THR A 1 206 ? 13.279 -5.801 -24.321 1.00 97.75 206 THR A C 1
ATOM 1668 O O . THR A 1 206 ? 14.253 -6.276 -24.909 1.00 97.75 206 THR A O 1
ATOM 1671 N N . ARG A 1 207 ? 12.110 -5.592 -24.937 1.00 97.62 207 ARG A N 1
ATOM 1672 C CA . ARG A 1 207 ? 11.919 -5.582 -26.395 1.00 97.62 207 ARG A CA 1
ATOM 1673 C C . ARG A 1 207 ? 12.118 -4.199 -27.018 1.00 97.62 207 ARG A C 1
ATOM 1675 O O . ARG A 1 207 ? 12.101 -4.111 -28.240 1.00 97.62 207 ARG A O 1
ATOM 1682 N N . PHE A 1 208 ? 12.241 -3.149 -26.209 1.00 97.69 208 PHE A N 1
ATOM 1683 C CA . PHE A 1 208 ? 12.593 -1.824 -26.705 1.00 97.69 208 PHE A CA 1
ATOM 1684 C C . PHE A 1 208 ? 14.031 -1.814 -27.224 1.00 97.69 208 PHE A C 1
ATOM 1686 O O . PHE A 1 208 ? 14.868 -2.591 -26.756 1.00 97.69 208 PHE A O 1
ATOM 1693 N N . ASP A 1 209 ? 14.315 -0.923 -28.171 1.00 97.88 209 ASP A N 1
ATOM 1694 C CA . ASP A 1 209 ? 15.694 -0.508 -28.391 1.00 97.88 209 ASP A CA 1
ATOM 1695 C C . ASP A 1 209 ? 16.197 0.324 -27.197 1.00 97.88 209 ASP A C 1
ATOM 1697 O O . ASP A 1 209 ? 15.440 0.674 -26.283 1.00 97.88 209 ASP A O 1
ATOM 1701 N N . GLU A 1 210 ? 17.497 0.609 -27.172 1.00 97.19 210 GLU A N 1
ATOM 1702 C CA . GLU A 1 210 ? 18.118 1.312 -26.051 1.00 97.19 210 GLU A CA 1
ATOM 1703 C C . GLU A 1 210 ? 17.495 2.698 -25.822 1.00 97.19 210 GLU A C 1
ATOM 1705 O O . GLU A 1 210 ? 17.181 3.051 -24.685 1.00 97.19 210 GLU A O 1
ATOM 1710 N N . ALA A 1 211 ? 17.245 3.468 -26.883 1.00 97.81 211 ALA A N 1
ATOM 1711 C CA . ALA A 1 211 ? 16.705 4.820 -26.769 1.00 97.81 211 ALA A CA 1
ATOM 1712 C C . ALA A 1 211 ? 15.267 4.820 -26.218 1.00 97.81 211 ALA A C 1
ATOM 1714 O O . ALA A 1 211 ? 14.938 5.604 -25.319 1.00 97.81 211 ALA A O 1
ATOM 1715 N N . ASP A 1 212 ? 14.420 3.914 -26.707 1.00 97.81 212 ASP A N 1
ATOM 1716 C CA . ASP A 1 212 ? 13.045 3.756 -26.242 1.00 97.81 212 ASP A CA 1
ATOM 1717 C C . ASP A 1 212 ? 12.983 3.214 -24.810 1.00 97.81 212 ASP A C 1
ATOM 1719 O O . ASP A 1 212 ? 12.163 3.684 -24.010 1.00 97.81 212 ASP A O 1
ATOM 1723 N N . PHE A 1 213 ? 13.876 2.289 -24.440 1.00 98.38 213 PHE A N 1
ATOM 1724 C CA . PHE A 1 213 ? 13.983 1.804 -23.065 1.00 98.38 213 PHE A CA 1
ATOM 1725 C C . PHE A 1 213 ? 14.348 2.936 -22.102 1.00 98.38 213 PHE A C 1
ATOM 1727 O O . PHE A 1 213 ? 13.672 3.125 -21.088 1.00 98.38 213 PHE A O 1
ATOM 1734 N N . GLN A 1 214 ? 15.358 3.738 -22.446 1.00 98.25 214 GLN A N 1
ATOM 1735 C CA . GLN A 1 214 ? 15.783 4.885 -21.642 1.00 98.25 214 GLN A CA 1
ATOM 1736 C C . GLN A 1 214 ? 14.661 5.913 -21.479 1.00 98.25 214 GLN A C 1
ATOM 1738 O O . GLN A 1 214 ? 14.425 6.430 -20.381 1.00 98.25 214 GLN A O 1
ATOM 1743 N N . LYS A 1 215 ? 13.904 6.176 -22.549 1.00 97.56 215 LYS A N 1
ATOM 1744 C CA . LYS A 1 215 ? 12.735 7.062 -22.513 1.00 97.56 215 LYS A CA 1
ATOM 1745 C C . LYS A 1 215 ? 11.625 6.512 -21.615 1.00 97.56 215 LYS A C 1
ATOM 1747 O O . LYS A 1 215 ? 11.054 7.272 -20.829 1.00 97.56 215 LYS A O 1
ATOM 1752 N N . MET A 1 216 ? 11.336 5.212 -21.698 1.00 97.75 216 MET A N 1
ATOM 1753 C CA . MET A 1 216 ? 10.345 4.533 -2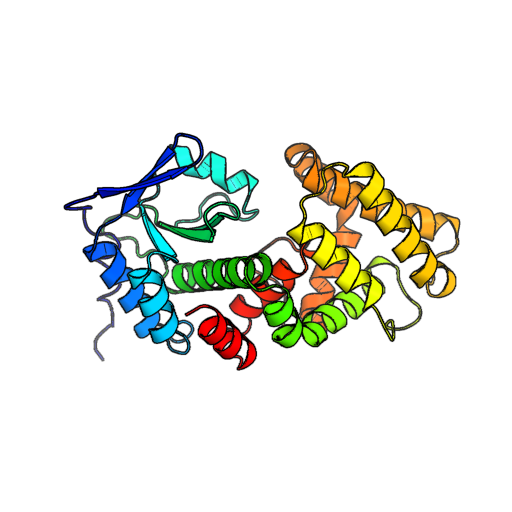0.858 1.00 97.75 216 MET A CA 1
ATOM 1754 C C . MET A 1 216 ? 10.740 4.575 -19.377 1.00 97.75 216 MET A C 1
ATOM 1756 O O . MET A 1 216 ? 9.941 4.977 -18.528 1.00 97.75 216 MET A O 1
ATOM 1760 N N . LEU A 1 217 ? 11.989 4.226 -19.063 1.00 98.31 217 LEU A N 1
ATOM 1761 C CA . LEU A 1 217 ? 12.519 4.237 -17.702 1.00 98.31 217 LEU A CA 1
ATOM 1762 C C . LEU A 1 217 ? 12.555 5.653 -17.112 1.00 98.31 217 LEU A C 1
ATOM 1764 O O . LEU A 1 217 ? 12.144 5.867 -15.971 1.00 98.31 217 LEU A O 1
ATOM 1768 N N . THR A 1 218 ? 12.954 6.645 -17.908 1.00 97.75 218 THR A N 1
ATOM 1769 C CA . THR A 1 218 ? 12.896 8.057 -17.508 1.00 97.75 218 THR A CA 1
ATOM 1770 C C . THR A 1 218 ? 11.457 8.483 -17.228 1.00 97.75 218 THR A C 1
ATOM 1772 O O . THR A 1 218 ? 11.186 9.084 -16.190 1.00 97.75 218 THR A O 1
ATOM 1775 N N . GLY A 1 219 ? 10.513 8.138 -18.109 1.00 96.81 219 GLY A N 1
ATOM 1776 C CA . GLY A 1 219 ? 9.089 8.419 -17.916 1.00 96.81 219 GLY A CA 1
ATOM 1777 C C . GLY A 1 219 ? 8.535 7.808 -16.626 1.00 96.81 219 GLY A C 1
ATOM 1778 O O . GLY A 1 219 ? 7.826 8.489 -15.885 1.00 96.81 219 GLY A O 1
ATOM 1779 N N . TYR A 1 220 ? 8.920 6.567 -16.322 1.00 97.81 220 TYR A N 1
ATOM 1780 C CA . TYR A 1 220 ? 8.581 5.872 -15.079 1.00 97.81 220 TYR A CA 1
ATOM 1781 C C . TYR A 1 220 ? 9.103 6.611 -13.836 1.00 97.81 220 TYR A C 1
ATOM 1783 O O . TYR A 1 220 ? 8.331 6.923 -12.928 1.00 97.81 220 TYR A O 1
ATOM 1791 N N . ILE A 1 221 ? 10.390 6.974 -13.812 1.00 97.75 221 ILE A N 1
ATOM 1792 C CA . ILE A 1 221 ? 10.992 7.694 -12.679 1.00 97.75 221 ILE A CA 1
ATOM 1793 C C . ILE A 1 221 ? 10.422 9.113 -12.531 1.00 97.75 221 ILE A C 1
ATOM 1795 O O . ILE A 1 221 ? 10.197 9.574 -11.411 1.00 97.75 221 ILE A O 1
ATOM 1799 N N . VAL A 1 222 ? 10.124 9.802 -13.637 1.00 96.19 222 VAL A N 1
ATOM 1800 C CA . VAL A 1 222 ? 9.466 11.119 -13.611 1.00 96.19 222 VAL A CA 1
ATOM 1801 C C . VAL A 1 222 ? 8.055 11.018 -13.035 1.00 96.19 222 VAL A C 1
ATOM 1803 O O . VAL A 1 222 ? 7.683 11.870 -12.228 1.00 96.19 222 VAL A O 1
ATOM 1806 N N . ALA A 1 223 ? 7.285 9.984 -13.389 1.00 95.06 223 ALA A N 1
ATOM 1807 C CA . ALA A 1 223 ? 5.955 9.762 -12.821 1.00 95.06 223 ALA A CA 1
ATOM 1808 C C . ALA A 1 223 ? 6.022 9.632 -11.292 1.00 95.06 223 ALA A C 1
ATOM 1810 O O . ALA A 1 223 ? 5.278 10.310 -10.584 1.00 95.06 223 ALA A O 1
ATOM 1811 N N . ILE A 1 224 ? 6.972 8.832 -10.794 1.00 94.69 224 ILE A N 1
ATOM 1812 C CA . ILE A 1 224 ? 7.220 8.670 -9.358 1.00 94.69 224 ILE A CA 1
ATOM 1813 C C . ILE A 1 224 ? 7.622 9.998 -8.715 1.00 94.69 224 ILE A C 1
ATOM 1815 O O . ILE A 1 224 ? 7.083 10.375 -7.676 1.00 94.69 224 ILE A O 1
ATOM 1819 N N . LYS A 1 225 ? 8.565 10.727 -9.319 1.00 94.12 225 LYS A N 1
ATOM 1820 C CA . LYS A 1 225 ? 9.021 12.011 -8.781 1.00 94.12 225 LYS A CA 1
ATOM 1821 C C . LYS A 1 225 ? 7.856 12.981 -8.629 1.00 94.12 225 LYS A C 1
ATOM 1823 O O . LYS A 1 225 ? 7.695 13.567 -7.565 1.00 94.12 225 LYS A O 1
ATOM 1828 N N . LEU A 1 226 ? 7.029 13.121 -9.664 1.00 92.31 226 LEU A N 1
ATOM 1829 C CA . LEU A 1 226 ? 5.861 13.996 -9.624 1.00 92.31 226 LEU A CA 1
ATOM 1830 C C . LEU A 1 226 ? 4.860 13.548 -8.556 1.00 92.31 226 LEU A C 1
ATOM 1832 O O . LEU A 1 226 ? 4.397 14.397 -7.801 1.00 92.31 226 LEU A O 1
ATOM 1836 N N . LEU A 1 227 ? 4.584 12.243 -8.445 1.00 90.06 227 LEU A N 1
ATOM 1837 C CA . LEU A 1 227 ? 3.723 11.690 -7.395 1.00 90.06 227 LEU A CA 1
ATOM 1838 C C . LEU A 1 227 ? 4.205 12.106 -5.995 1.00 90.06 227 LEU A C 1
ATOM 1840 O O . LEU A 1 227 ? 3.397 12.542 -5.181 1.00 90.06 227 LEU A O 1
ATOM 1844 N N . LEU A 1 228 ? 5.512 12.007 -5.733 1.00 88.69 228 LEU A N 1
ATOM 1845 C CA . LEU A 1 228 ? 6.097 12.280 -4.418 1.00 88.69 228 LEU A CA 1
ATOM 1846 C C . LEU A 1 228 ? 6.290 13.772 -4.115 1.00 88.69 228 LEU A C 1
ATOM 1848 O O . LEU A 1 228 ? 6.187 14.169 -2.958 1.00 88.69 228 LEU A O 1
ATOM 1852 N N . THR A 1 229 ? 6.624 14.596 -5.116 1.00 89.44 229 THR A N 1
ATOM 1853 C CA . THR A 1 229 ? 7.033 15.996 -4.881 1.00 89.44 229 THR A CA 1
ATOM 1854 C C . THR A 1 229 ? 6.004 17.038 -5.297 1.00 89.44 229 THR A C 1
ATOM 1856 O O . THR A 1 229 ? 6.037 18.153 -4.786 1.00 89.44 229 THR A O 1
ATOM 1859 N N . ASN A 1 230 ? 5.138 16.740 -6.270 1.00 88.31 230 ASN A N 1
ATOM 1860 C CA . ASN A 1 230 ? 4.138 17.691 -6.753 1.00 88.31 230 ASN A CA 1
ATOM 1861 C C . ASN A 1 230 ? 2.910 16.961 -7.297 1.00 88.31 230 ASN A C 1
ATOM 1863 O O . ASN A 1 230 ? 2.727 16.782 -8.507 1.00 88.31 230 ASN A O 1
ATOM 1867 N N . PHE A 1 231 ? 2.064 16.552 -6.363 1.00 85.00 231 PHE A N 1
ATOM 1868 C CA . PHE A 1 231 ? 0.912 15.729 -6.657 1.00 85.00 231 PHE A CA 1
ATOM 1869 C C . PHE A 1 231 ? -0.083 16.391 -7.616 1.00 85.00 231 PHE A C 1
ATOM 1871 O O . PHE A 1 231 ? -0.531 15.762 -8.570 1.00 85.00 231 PHE A O 1
ATOM 1878 N N . ASP A 1 232 ? -0.365 17.683 -7.454 1.00 84.88 232 ASP A N 1
ATOM 1879 C CA . ASP A 1 232 ? -1.283 18.402 -8.345 1.00 84.88 232 ASP A CA 1
ATOM 1880 C C . ASP A 1 232 ? -0.784 18.405 -9.799 1.00 84.88 232 ASP A C 1
ATOM 1882 O O . ASP A 1 232 ? -1.565 18.257 -10.745 1.00 84.88 232 ASP A O 1
ATOM 1886 N N . VAL A 1 233 ? 0.531 18.545 -9.998 1.00 90.06 233 VAL A N 1
ATOM 1887 C CA . VAL A 1 233 ? 1.147 18.429 -11.325 1.00 90.06 233 VAL A CA 1
ATOM 1888 C C . VAL A 1 233 ? 1.085 16.992 -11.832 1.00 90.06 233 VAL A C 1
ATOM 1890 O O . VAL A 1 233 ? 0.782 16.792 -13.012 1.00 90.06 233 VAL A O 1
ATOM 1893 N N . PHE A 1 234 ? 1.316 15.993 -10.974 1.00 90.06 234 PHE A N 1
ATOM 1894 C CA . PHE A 1 234 ? 1.130 14.588 -11.338 1.00 90.06 234 PHE A CA 1
ATOM 1895 C C . PHE A 1 234 ? -0.285 14.347 -11.880 1.00 90.06 234 PHE A C 1
ATOM 1897 O O . PHE A 1 234 ? -0.430 13.869 -13.001 1.00 90.06 234 PHE A O 1
ATOM 1904 N N . VAL A 1 235 ? -1.325 14.774 -11.162 1.00 87.12 235 VAL A N 1
ATOM 1905 C CA . VAL A 1 235 ? -2.732 14.597 -11.563 1.00 87.12 235 VAL A CA 1
ATOM 1906 C C . VAL A 1 235 ? -3.017 15.239 -12.920 1.00 87.12 235 VAL A C 1
ATOM 1908 O O . VAL A 1 235 ? -3.547 14.586 -13.820 1.00 87.12 235 VAL A O 1
ATOM 1911 N N . LYS A 1 236 ? -2.590 16.493 -13.119 1.00 89.06 236 LYS A N 1
ATOM 1912 C CA . LYS A 1 236 ? -2.755 17.217 -14.395 1.00 89.06 236 LYS A CA 1
ATOM 1913 C C . LYS A 1 236 ? -2.026 16.548 -15.564 1.00 89.06 236 LYS A C 1
ATOM 1915 O O . LYS A 1 236 ? -2.394 16.738 -16.724 1.00 89.06 236 LYS A O 1
ATOM 1920 N N . THR A 1 237 ? -0.982 15.774 -15.279 1.00 91.69 237 THR A N 1
ATOM 1921 C CA . THR A 1 237 ? -0.141 15.119 -16.287 1.00 91.69 237 THR A CA 1
ATOM 1922 C C . THR A 1 237 ? -0.314 13.605 -16.349 1.00 91.69 237 THR A C 1
ATOM 1924 O O . THR A 1 237 ? 0.284 12.989 -17.227 1.00 91.69 237 THR A O 1
ATOM 1927 N N . ALA A 1 238 ? -1.187 13.008 -15.530 1.00 88.19 238 ALA A N 1
ATOM 1928 C CA . ALA A 1 238 ? -1.339 11.560 -15.376 1.00 88.19 238 ALA A CA 1
ATOM 1929 C C . ALA A 1 238 ? -1.580 10.826 -16.705 1.00 88.19 238 ALA A C 1
ATOM 1931 O O . ALA A 1 238 ? -1.067 9.727 -16.913 1.00 88.19 238 ALA A O 1
ATOM 1932 N N . ARG A 1 239 ? -2.270 11.469 -17.660 1.00 90.19 239 ARG A N 1
ATOM 1933 C CA . ARG A 1 239 ? -2.470 10.944 -19.025 1.00 90.19 239 ARG A CA 1
ATOM 1934 C C . ARG A 1 239 ? -1.165 10.606 -19.758 1.00 90.19 239 ARG A C 1
ATOM 1936 O O . ARG A 1 239 ? -1.148 9.691 -20.571 1.00 90.19 239 ARG A O 1
ATOM 1943 N N . LYS A 1 240 ? -0.066 11.311 -19.459 1.00 93.62 240 LYS A N 1
ATOM 1944 C CA . LYS A 1 240 ? 1.267 11.054 -20.032 1.00 93.62 240 LYS A CA 1
ATOM 1945 C C . LYS A 1 240 ? 1.877 9.746 -19.514 1.00 93.62 240 LYS A C 1
ATOM 1947 O O . LYS A 1 240 ? 2.717 9.163 -20.188 1.00 93.62 240 LYS A O 1
ATOM 1952 N N . PHE A 1 241 ? 1.421 9.267 -18.358 1.00 93.69 241 PHE A N 1
ATOM 1953 C CA . PHE A 1 241 ? 1.912 8.064 -17.682 1.00 93.69 241 PHE A CA 1
ATOM 1954 C C . PHE A 1 241 ? 0.915 6.899 -17.759 1.00 93.69 241 PHE A C 1
ATOM 1956 O O . PHE A 1 241 ? 1.009 5.940 -16.995 1.00 93.69 241 PHE A O 1
ATOM 1963 N N . VAL A 1 242 ? -0.043 6.948 -18.695 1.00 92.56 242 VAL A N 1
ATOM 1964 C CA . VAL A 1 242 ? -1.084 5.916 -18.846 1.00 92.56 242 VAL A CA 1
ATOM 1965 C C . VAL A 1 242 ? -0.510 4.517 -19.092 1.00 92.56 242 VAL A C 1
ATOM 1967 O O . VAL A 1 242 ? -1.108 3.533 -18.671 1.00 92.56 242 VAL A O 1
ATOM 1970 N N . HIS A 1 243 ? 0.661 4.414 -19.721 1.00 92.62 243 HIS A N 1
ATOM 1971 C CA . HIS A 1 243 ? 1.353 3.144 -19.936 1.00 92.62 243 HIS A CA 1
ATOM 1972 C C . HIS A 1 243 ? 1.898 2.558 -18.623 1.00 92.62 243 HIS A C 1
ATOM 1974 O O . HIS A 1 243 ? 1.719 1.366 -18.382 1.00 92.62 243 HIS A O 1
ATOM 1980 N N . VAL A 1 244 ? 2.464 3.392 -17.738 1.00 94.88 244 VAL A N 1
ATOM 1981 C CA . VAL A 1 244 ? 2.915 2.980 -16.396 1.00 94.88 244 VAL A CA 1
ATOM 1982 C C . VAL A 1 244 ? 1.723 2.504 -15.570 1.00 94.88 244 VAL A C 1
ATOM 1984 O O . VAL A 1 244 ? 1.692 1.365 -15.109 1.00 94.88 244 VAL A O 1
ATOM 1987 N N . ILE A 1 245 ? 0.695 3.351 -15.461 1.00 93.94 245 ILE A N 1
ATOM 1988 C CA . ILE A 1 245 ? -0.529 3.054 -14.701 1.00 93.94 245 ILE A CA 1
ATOM 1989 C C . ILE A 1 245 ? -1.223 1.808 -15.270 1.00 93.94 245 ILE A C 1
ATOM 1991 O O . ILE A 1 245 ? -1.697 0.947 -14.529 1.00 93.94 245 ILE A O 1
ATOM 1995 N N . GLY A 1 246 ? -1.272 1.683 -16.597 1.00 94.38 246 GLY A N 1
ATOM 1996 C CA . GLY A 1 246 ? -1.835 0.531 -17.291 1.00 94.38 246 GLY A CA 1
ATOM 1997 C C . GLY A 1 246 ? -1.061 -0.760 -17.026 1.00 94.38 246 GLY A C 1
ATOM 1998 O O . GLY A 1 246 ? -1.682 -1.813 -16.886 1.00 94.38 246 GLY A O 1
ATOM 1999 N N . GLY A 1 247 ? 0.268 -0.689 -16.916 1.00 96.81 247 GLY A N 1
ATOM 2000 C CA . GLY A 1 247 ? 1.118 -1.829 -16.582 1.00 96.81 247 GLY A CA 1
ATOM 2001 C C . GLY A 1 247 ? 0.858 -2.369 -15.176 1.00 96.81 247 GLY A C 1
ATOM 2002 O O . GLY A 1 247 ? 0.652 -3.575 -15.020 1.00 96.81 247 GLY A O 1
ATOM 2003 N N . PHE A 1 248 ? 0.752 -1.480 -14.185 1.00 96.88 248 PHE A N 1
ATOM 2004 C CA . PHE A 1 248 ? 0.342 -1.844 -12.825 1.00 96.88 248 PHE A CA 1
ATOM 2005 C C . PHE A 1 248 ? -1.090 -2.390 -12.774 1.00 96.88 248 PHE A C 1
ATOM 2007 O O . PHE A 1 248 ? -1.337 -3.458 -12.217 1.00 96.88 248 PHE A O 1
ATOM 2014 N N . ARG A 1 249 ? -2.044 -1.740 -13.454 1.00 94.81 249 ARG A N 1
ATOM 2015 C CA . ARG A 1 249 ? -3.432 -2.228 -13.524 1.00 94.81 249 ARG A CA 1
ATOM 2016 C C . ARG A 1 249 ? -3.525 -3.649 -14.092 1.00 94.81 249 ARG A C 1
ATOM 2018 O O . ARG A 1 249 ? -4.285 -4.464 -13.574 1.00 94.81 249 ARG A O 1
ATOM 2025 N N . LYS A 1 250 ? -2.765 -3.959 -15.148 1.00 96.81 250 LYS A N 1
ATOM 2026 C CA . LYS A 1 250 ? -2.696 -5.314 -15.725 1.00 96.81 250 LYS A CA 1
ATOM 2027 C C . LYS A 1 250 ? -2.067 -6.321 -14.756 1.00 96.81 250 LYS A C 1
ATOM 2029 O O . LYS A 1 250 ? -2.511 -7.467 -14.721 1.00 96.81 250 LYS A O 1
ATOM 2034 N N . ALA A 1 251 ? -1.095 -5.896 -13.949 1.00 97.81 251 ALA A N 1
ATOM 2035 C CA . ALA A 1 251 ? -0.435 -6.756 -12.970 1.00 97.81 251 ALA A CA 1
ATOM 2036 C C . ALA A 1 251 ? -1.386 -7.258 -11.872 1.00 97.81 251 ALA A C 1
ATOM 2038 O O . ALA A 1 251 ? -1.255 -8.412 -11.466 1.00 97.81 251 ALA A O 1
ATOM 2039 N N . TYR A 1 252 ? -2.386 -6.467 -11.460 1.00 97.50 252 TYR A N 1
ATOM 2040 C CA . TYR A 1 252 ? -3.448 -6.942 -10.557 1.00 97.50 252 TYR A CA 1
ATOM 2041 C C . TYR A 1 252 ? -4.202 -8.132 -11.155 1.00 97.50 252 TYR A C 1
ATOM 2043 O O . TYR A 1 252 ? -4.274 -9.194 -10.539 1.00 97.50 252 TYR A O 1
ATOM 2051 N N . GLN A 1 253 ? -4.671 -7.991 -12.399 1.00 95.81 253 GLN A N 1
ATOM 2052 C CA . GLN A 1 253 ? -5.421 -9.047 -13.080 1.00 95.81 253 GLN A CA 1
ATOM 2053 C C . GLN A 1 253 ? -4.588 -10.324 -13.243 1.00 95.81 253 GLN A C 1
ATOM 2055 O O . GLN A 1 253 ? -5.112 -11.423 -13.091 1.00 95.81 253 GLN A O 1
ATOM 2060 N N . GLN A 1 254 ? -3.298 -10.184 -13.553 1.00 97.50 254 GLN A N 1
ATOM 2061 C CA . GLN A 1 254 ? -2.392 -11.317 -13.759 1.00 97.50 254 GLN A CA 1
ATOM 2062 C C . GLN A 1 254 ? -1.990 -12.006 -12.450 1.00 97.50 254 GLN A C 1
ATOM 2064 O O . GLN A 1 254 ? -1.819 -13.220 -12.436 1.00 97.50 254 GLN A O 1
ATOM 2069 N N . THR A 1 255 ? -1.846 -11.249 -11.361 1.00 97.38 255 THR A N 1
ATOM 2070 C CA . THR A 1 255 ? -1.387 -11.781 -10.068 1.00 97.38 255 THR A CA 1
ATOM 2071 C C . THR A 1 255 ? -2.538 -12.318 -9.221 1.00 97.38 255 THR A C 1
ATOM 2073 O O . THR A 1 255 ? -2.396 -13.350 -8.571 1.00 97.38 255 THR A O 1
ATOM 2076 N N . PHE A 1 256 ? -3.682 -11.631 -9.220 1.00 96.31 256 PHE A N 1
ATOM 2077 C CA . PHE A 1 256 ? -4.797 -11.906 -8.305 1.00 96.31 256 PHE A CA 1
ATOM 2078 C C . PHE A 1 256 ? -6.062 -12.409 -8.998 1.00 96.31 256 PHE A C 1
ATOM 2080 O O . PHE A 1 256 ? -7.019 -12.780 -8.319 1.00 96.31 256 PHE A O 1
ATOM 2087 N N . GLY A 1 257 ? -6.085 -12.418 -10.335 1.00 95.81 257 GLY A N 1
ATOM 2088 C CA . GLY A 1 257 ? -7.268 -12.778 -11.118 1.00 95.81 257 GLY A CA 1
ATOM 2089 C C . GLY A 1 257 ? -8.347 -11.691 -11.154 1.00 95.81 257 GLY A C 1
ATOM 2090 O O . GLY A 1 257 ? -9.398 -11.909 -11.751 1.00 95.81 257 GLY A O 1
ATOM 2091 N N . GLU A 1 258 ? -8.094 -10.520 -10.566 1.00 93.00 258 GLU A N 1
ATOM 2092 C CA . GLU A 1 258 ? -9.056 -9.421 -10.444 1.00 93.00 258 GLU A CA 1
ATOM 2093 C C . GLU A 1 258 ? -8.402 -8.068 -10.736 1.00 93.00 258 GLU A C 1
ATOM 2095 O O . GLU A 1 258 ? -7.194 -7.892 -10.572 1.00 93.00 258 GLU A O 1
ATOM 2100 N N . ARG A 1 259 ? -9.197 -7.091 -11.180 1.00 90.38 259 ARG A N 1
ATOM 2101 C CA . ARG A 1 259 ? -8.721 -5.726 -11.447 1.00 90.38 259 ARG A CA 1
ATOM 2102 C C . ARG A 1 259 ? -8.759 -4.899 -10.164 1.00 90.38 259 ARG A C 1
ATOM 2104 O O . ARG A 1 259 ? -9.702 -5.015 -9.395 1.00 90.38 259 ARG A O 1
ATOM 2111 N N . ASN A 1 260 ? -7.802 -3.986 -9.992 1.00 86.69 260 ASN A N 1
ATOM 2112 C CA . ASN A 1 260 ? -7.926 -2.941 -8.975 1.00 86.69 260 ASN A CA 1
ATOM 2113 C C . ASN A 1 260 ? -9.053 -1.967 -9.372 1.00 86.69 260 ASN A C 1
ATOM 2115 O O . ASN A 1 260 ? -8.940 -1.255 -10.376 1.00 86.69 260 ASN A O 1
ATOM 2119 N N . THR A 1 261 ? -10.131 -1.962 -8.588 1.00 80.94 261 THR A N 1
ATOM 2120 C CA . THR A 1 261 ? -11.273 -1.039 -8.696 1.00 80.94 261 THR A CA 1
ATOM 2121 C C . THR A 1 261 ? -11.319 -0.007 -7.565 1.00 80.94 261 THR A C 1
ATOM 2123 O O . THR A 1 261 ? -12.228 0.818 -7.543 1.00 80.94 261 THR A O 1
ATOM 2126 N N . PHE A 1 262 ? -10.364 -0.046 -6.631 1.00 76.31 262 PHE A N 1
ATOM 2127 C CA . PHE A 1 262 ? -10.355 0.758 -5.405 1.00 76.31 262 PHE A CA 1
ATOM 2128 C C . PHE A 1 262 ? -9.532 2.040 -5.553 1.00 76.31 262 PHE A C 1
ATOM 2130 O O . PHE A 1 262 ? -9.968 3.115 -5.132 1.00 76.31 262 PHE A O 1
ATOM 2137 N N . THR A 1 263 ? -8.356 1.938 -6.177 1.00 78.12 263 THR A N 1
ATOM 2138 C CA . THR A 1 263 ? -7.381 3.032 -6.281 1.00 78.12 263 THR A CA 1
ATOM 2139 C C . THR A 1 263 ? -6.761 3.117 -7.676 1.00 78.12 263 THR A C 1
ATOM 2141 O O . THR A 1 263 ? -6.859 2.209 -8.506 1.00 78.12 263 THR A O 1
ATOM 2144 N N . THR A 1 264 ? -6.127 4.254 -7.974 1.00 83.62 264 THR A N 1
ATOM 2145 C CA . THR A 1 264 ? -5.276 4.361 -9.167 1.00 83.62 264 THR A CA 1
ATOM 2146 C C . THR A 1 264 ? -3.918 3.743 -8.852 1.00 83.62 264 THR A C 1
ATOM 2148 O O . THR A 1 264 ? -3.249 4.257 -7.957 1.00 83.62 264 THR A O 1
ATOM 2151 N N . PRO A 1 265 ? -3.460 2.721 -9.603 1.00 90.00 265 PRO A N 1
ATOM 2152 C CA . PRO A 1 265 ? -2.349 1.893 -9.166 1.00 90.00 265 PRO A CA 1
ATOM 2153 C C . PRO A 1 265 ? -0.971 2.497 -9.507 1.00 90.00 265 PRO A C 1
ATOM 2155 O O . PRO A 1 265 ? -0.117 1.851 -10.110 1.00 90.00 265 PRO A O 1
ATOM 2158 N N . ILE A 1 266 ? -0.780 3.788 -9.228 1.00 91.06 266 ILE A N 1
ATOM 2159 C CA . ILE A 1 266 ? 0.520 4.454 -9.374 1.00 91.06 266 ILE A CA 1
ATOM 2160 C C . ILE A 1 266 ? 1.327 4.424 -8.074 1.00 91.06 266 ILE A C 1
ATOM 2162 O O . ILE A 1 266 ? 2.552 4.506 -8.111 1.00 91.06 266 ILE A O 1
ATOM 2166 N N . GLN A 1 267 ? 0.658 4.305 -6.929 1.00 91.38 267 GLN A N 1
ATOM 2167 C CA . GLN A 1 267 ? 1.305 4.313 -5.619 1.00 91.38 267 GLN A CA 1
ATOM 2168 C C . GLN A 1 267 ? 2.194 3.067 -5.432 1.00 91.38 267 GLN A C 1
ATOM 2170 O O . GLN A 1 267 ? 3.259 3.142 -4.828 1.00 91.38 267 GLN A O 1
ATOM 2175 N N . GLU A 1 268 ? 1.852 1.960 -6.088 1.00 94.75 268 GLU A N 1
ATOM 2176 C CA . GLU A 1 268 ? 2.594 0.701 -6.171 1.00 94.75 268 GLU A CA 1
ATOM 2177 C C . GLU A 1 268 ? 3.964 0.869 -6.839 1.00 94.75 268 GLU A C 1
ATOM 2179 O O . GLU A 1 268 ? 4.828 0.009 -6.689 1.00 94.75 268 GLU A O 1
ATOM 2184 N N . ALA A 1 269 ? 4.210 1.975 -7.546 1.00 94.12 269 ALA A N 1
ATOM 2185 C CA . ALA A 1 269 ? 5.535 2.294 -8.072 1.00 94.12 269 ALA A CA 1
ATOM 2186 C C . ALA A 1 269 ? 6.570 2.565 -6.965 1.00 94.12 269 ALA A C 1
ATOM 2188 O O . ALA A 1 269 ? 7.773 2.490 -7.218 1.00 94.12 269 ALA A O 1
ATOM 2189 N N . VAL A 1 270 ? 6.108 2.889 -5.751 1.00 92.25 270 VAL A N 1
ATOM 2190 C CA . VAL A 1 270 ? 6.956 3.247 -4.603 1.00 92.25 270 VAL A CA 1
ATOM 2191 C C . VAL A 1 270 ? 6.571 2.574 -3.292 1.00 92.25 270 VAL A C 1
ATOM 2193 O O . VAL A 1 270 ? 7.435 2.437 -2.428 1.00 92.25 270 VAL A O 1
ATOM 2196 N N . TYR A 1 271 ? 5.320 2.145 -3.142 1.00 93.75 271 TYR A N 1
ATOM 2197 C CA . TYR A 1 271 ? 4.788 1.597 -1.899 1.00 93.75 271 TYR A CA 1
ATOM 2198 C C . TYR A 1 271 ? 4.335 0.150 -2.106 1.00 93.75 271 TYR A C 1
ATOM 2200 O O . TYR A 1 271 ? 3.195 -0.098 -2.503 1.00 93.75 271 TYR A O 1
ATOM 2208 N N . PRO A 1 272 ? 5.205 -0.840 -1.842 1.00 96.31 272 PRO A N 1
ATOM 2209 C CA . PRO A 1 272 ? 4.805 -2.239 -1.828 1.00 96.31 272 PRO A CA 1
ATOM 2210 C C . PRO A 1 272 ? 3.626 -2.543 -0.896 1.00 96.31 272 PRO A C 1
ATOM 2212 O O . PRO A 1 272 ? 2.898 -3.505 -1.149 1.00 96.31 272 PRO A O 1
ATOM 2215 N N . SER A 1 273 ? 3.425 -1.754 0.169 1.00 96.06 273 SER A N 1
ATOM 2216 C CA . SER A 1 273 ? 2.249 -1.903 1.033 1.00 96.06 273 SER A CA 1
ATOM 2217 C C . SER A 1 273 ? 0.932 -1.699 0.293 1.00 96.06 273 SER A C 1
ATOM 2219 O O . SER A 1 273 ? 0.023 -2.482 0.532 1.00 96.06 273 SER A O 1
ATOM 2221 N N . GLU A 1 274 ? 0.853 -0.780 -0.673 1.00 96.25 274 GLU A N 1
ATOM 2222 C CA . GLU A 1 274 ? -0.363 -0.505 -1.460 1.00 96.25 274 GLU A CA 1
ATOM 2223 C C . GLU A 1 274 ? -0.851 -1.730 -2.233 1.00 96.25 274 GLU A C 1
ATOM 2225 O O . GLU A 1 274 ? -2.049 -2.002 -2.292 1.00 96.25 274 GLU A O 1
ATOM 2230 N N . ILE A 1 275 ? 0.082 -2.543 -2.745 1.00 97.75 275 ILE A N 1
ATOM 2231 C CA . ILE A 1 275 ? -0.242 -3.822 -3.395 1.00 97.75 275 ILE A CA 1
ATOM 2232 C C . ILE A 1 275 ? -1.018 -4.716 -2.425 1.00 97.75 275 ILE A C 1
ATOM 2234 O O . ILE A 1 275 ? -1.982 -5.382 -2.801 1.00 97.75 275 ILE A O 1
ATOM 2238 N N . ILE A 1 276 ? -0.583 -4.744 -1.164 1.00 98.12 276 ILE A N 1
ATOM 2239 C CA . ILE A 1 276 ? -1.184 -5.571 -0.121 1.00 98.12 276 ILE A CA 1
ATOM 2240 C C . ILE A 1 276 ? -2.451 -4.938 0.446 1.00 98.12 276 ILE A C 1
ATOM 2242 O O . ILE A 1 276 ? -3.386 -5.672 0.762 1.00 98.12 276 ILE A O 1
ATOM 2246 N N . CYS A 1 277 ? -2.522 -3.611 0.511 1.00 96.50 277 CYS A N 1
ATOM 2247 C CA . CYS A 1 277 ? -3.735 -2.886 0.842 1.00 96.50 277 CYS A CA 1
ATOM 2248 C C . CYS A 1 277 ? -4.854 -3.272 -0.131 1.00 96.50 277 CYS A C 1
ATOM 2250 O O . CYS A 1 277 ? -5.845 -3.862 0.296 1.00 96.50 277 CYS A O 1
ATOM 2252 N N . VAL A 1 278 ? -4.640 -3.109 -1.439 1.00 95.31 278 VAL A N 1
ATOM 2253 C CA . VAL A 1 278 ? -5.620 -3.496 -2.468 1.00 95.31 278 VAL A CA 1
ATOM 2254 C C . VAL A 1 278 ? -5.875 -5.007 -2.464 1.00 95.31 278 VAL A C 1
ATOM 2256 O O . VAL A 1 278 ? -7.016 -5.444 -2.599 1.00 95.31 278 VAL A O 1
ATOM 2259 N N . TYR A 1 279 ? -4.848 -5.840 -2.258 1.00 96.81 279 TYR A N 1
ATOM 2260 C CA . TYR A 1 279 ? -5.032 -7.290 -2.103 1.00 96.81 279 TYR A CA 1
ATOM 2261 C C . TYR A 1 279 ? -5.960 -7.639 -0.929 1.00 96.81 279 TYR A C 1
ATOM 2263 O O . TYR A 1 279 ? -6.776 -8.549 -1.057 1.00 96.81 279 TYR A O 1
ATOM 2271 N N . SER A 1 280 ? -5.868 -6.921 0.194 1.00 95.62 280 SER A N 1
ATOM 2272 C CA . SER A 1 280 ? -6.742 -7.127 1.354 1.00 95.62 280 SER A CA 1
ATOM 2273 C C . SER A 1 280 ? -8.194 -6.742 1.073 1.00 95.62 280 SER A C 1
ATOM 2275 O O . SER A 1 280 ? -9.103 -7.373 1.610 1.00 95.62 280 SER A O 1
ATOM 2277 N N . GLU A 1 281 ? -8.416 -5.778 0.180 1.00 92.88 281 GLU A N 1
ATOM 2278 C CA . GLU A 1 281 ? -9.748 -5.368 -0.265 1.00 92.88 281 GLU A CA 1
ATOM 2279 C C . GLU A 1 281 ? -10.337 -6.376 -1.267 1.00 92.88 281 GLU A C 1
ATOM 2281 O O . GLU A 1 281 ? -11.510 -6.740 -1.162 1.00 92.88 281 GLU A O 1
ATOM 2286 N N . LEU A 1 282 ? -9.518 -6.896 -2.190 1.00 92.88 282 LEU A N 1
ATOM 2287 C CA . LEU A 1 282 ? -9.917 -7.917 -3.171 1.00 92.88 282 LEU A CA 1
ATOM 2288 C C . LEU A 1 282 ? -10.159 -9.293 -2.531 1.00 92.88 282 LEU A C 1
ATOM 2290 O O . LEU A 1 282 ? -11.110 -9.991 -2.873 1.00 92.88 282 LEU A O 1
ATOM 2294 N N . LYS A 1 283 ? -9.290 -9.711 -1.603 1.00 94.19 283 LYS A N 1
ATOM 2295 C CA . LYS A 1 283 ? -9.277 -11.058 -1.007 1.00 94.19 283 LYS A CA 1
ATOM 2296 C C . LYS A 1 283 ? -9.339 -10.999 0.530 1.00 94.19 283 LYS A C 1
ATOM 2298 O O . LYS A 1 283 ? -8.453 -11.539 1.199 1.00 94.19 283 LYS A O 1
ATOM 2303 N N . PRO A 1 284 ? -10.390 -10.404 1.125 1.00 92.31 284 PRO A N 1
ATOM 2304 C CA . PRO A 1 284 ? -10.447 -10.131 2.567 1.00 92.31 284 PRO A CA 1
ATOM 2305 C C . PRO A 1 284 ? -10.443 -11.396 3.436 1.00 92.31 284 PRO A C 1
ATOM 2307 O O . PRO A 1 284 ? -10.012 -11.372 4.587 1.00 92.31 284 PRO A O 1
ATOM 2310 N N . THR A 1 285 ? -10.888 -12.529 2.888 1.00 93.25 285 THR A N 1
ATOM 2311 C CA . THR A 1 285 ? -10.958 -13.815 3.595 1.00 93.25 285 THR A CA 1
ATOM 2312 C C . THR A 1 285 ? -9.684 -14.656 3.469 1.00 93.25 285 THR A C 1
ATOM 2314 O O . THR A 1 285 ? -9.598 -15.719 4.095 1.00 93.25 285 THR A O 1
ATOM 2317 N N . ASP A 1 286 ? -8.685 -14.203 2.701 1.00 95.75 286 ASP A N 1
ATOM 2318 C CA . ASP A 1 286 ? -7.446 -14.945 2.483 1.00 95.75 286 ASP A CA 1
ATOM 2319 C C . ASP A 1 286 ? -6.664 -15.144 3.791 1.00 95.75 286 ASP A C 1
ATOM 2321 O O . ASP A 1 286 ? -6.564 -14.265 4.653 1.00 95.75 286 ASP A O 1
ATOM 2325 N N . SER A 1 287 ? -6.070 -16.328 3.945 1.00 96.81 287 SER A N 1
ATOM 2326 C CA . SER A 1 287 ? -5.343 -16.700 5.163 1.00 96.81 287 SER A CA 1
ATOM 2327 C C . SER A 1 287 ? -4.183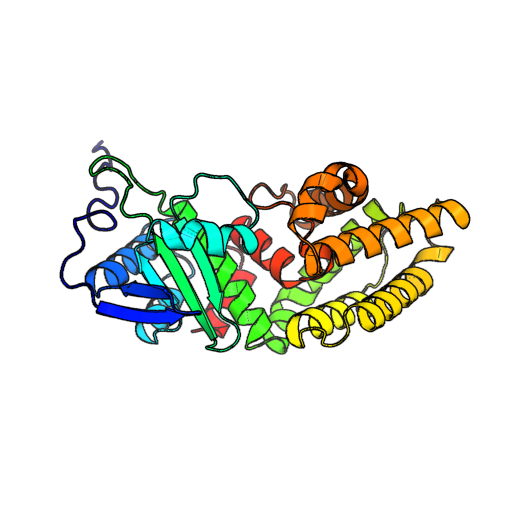 -15.753 5.504 1.00 96.81 287 SER A C 1
ATOM 2329 O O . SER A 1 287 ? -3.870 -15.577 6.685 1.00 96.81 287 SER A O 1
ATOM 2331 N N . LYS A 1 288 ? -3.554 -15.108 4.509 1.00 97.88 288 LYS A N 1
ATOM 2332 C CA . LYS A 1 288 ? -2.489 -14.120 4.735 1.00 97.88 288 LYS A CA 1
ATOM 2333 C C . LYS A 1 288 ? -3.022 -12.861 5.408 1.00 97.88 288 LYS A C 1
ATOM 2335 O O . LYS A 1 288 ? -2.342 -12.334 6.284 1.00 97.88 288 LYS A O 1
ATOM 2340 N N . ILE A 1 289 ? -4.237 -12.430 5.064 1.00 97.62 289 ILE A N 1
ATOM 2341 C CA . ILE A 1 289 ? -4.892 -11.283 5.702 1.00 97.62 289 ILE A CA 1
ATOM 2342 C C . ILE A 1 289 ? -5.171 -11.601 7.170 1.00 97.62 289 ILE A C 1
ATOM 2344 O O . ILE A 1 289 ? -4.729 -10.869 8.048 1.00 97.62 289 ILE A O 1
ATOM 2348 N N . LYS A 1 290 ? -5.752 -12.766 7.474 1.00 96.94 290 LYS A N 1
ATOM 2349 C CA . LYS A 1 290 ? -5.960 -13.195 8.872 1.00 96.94 290 LYS A CA 1
ATOM 2350 C C . LYS A 1 290 ? -4.649 -13.246 9.666 1.00 96.94 290 LYS A C 1
ATOM 2352 O O . LYS A 1 290 ? -4.582 -12.804 10.807 1.00 96.94 290 LYS A O 1
ATOM 2357 N N . ARG A 1 291 ? -3.570 -13.761 9.060 1.00 97.81 291 ARG A N 1
ATOM 2358 C CA . ARG A 1 291 ? -2.228 -13.780 9.676 1.00 97.81 291 ARG A CA 1
ATOM 2359 C C . ARG A 1 291 ? -1.665 -12.377 9.913 1.00 97.81 291 ARG A C 1
ATOM 2361 O O . ARG A 1 291 ? -0.934 -12.198 10.884 1.00 97.81 291 ARG A O 1
ATOM 2368 N N . ALA A 1 292 ? -1.963 -11.422 9.035 1.00 98.06 292 ALA A N 1
ATOM 2369 C CA . ALA A 1 292 ? -1.566 -10.027 9.181 1.00 98.06 292 ALA A CA 1
ATOM 2370 C C . ALA A 1 292 ? -2.281 -9.365 10.368 1.00 98.06 292 ALA A C 1
ATOM 2372 O O . ALA A 1 292 ? -1.614 -8.766 11.206 1.00 98.06 292 ALA A O 1
ATOM 2373 N N . PHE A 1 293 ? -3.595 -9.562 10.501 1.00 97.81 293 PHE A N 1
ATOM 2374 C CA . PHE A 1 293 ? -4.384 -9.040 11.624 1.00 97.81 293 PHE A CA 1
ATOM 2375 C C . PHE A 1 293 ? -3.948 -9.616 12.973 1.00 97.81 293 PHE A C 1
ATOM 2377 O O . PHE A 1 293 ? -3.630 -8.851 13.879 1.00 97.81 293 PHE A O 1
ATOM 2384 N N . LYS A 1 294 ? -3.756 -10.938 13.063 1.00 96.94 294 LYS A N 1
ATOM 2385 C CA . LYS A 1 294 ? -3.177 -11.583 14.257 1.00 96.94 294 LYS A CA 1
ATOM 2386 C C . LYS A 1 294 ? -1.790 -11.064 14.623 1.00 96.94 294 LYS A C 1
ATOM 2388 O O . LYS A 1 294 ? -1.370 -11.151 15.770 1.00 96.94 294 LYS A O 1
ATOM 2393 N N . ALA A 1 295 ? -1.023 -10.600 13.637 1.00 97.00 295 ALA A N 1
ATOM 2394 C CA . ALA A 1 295 ? 0.285 -10.018 13.887 1.00 97.00 295 ALA A CA 1
ATOM 2395 C C . ALA A 1 295 ? 0.196 -8.571 14.388 1.00 97.00 295 ALA A C 1
ATOM 2397 O O . ALA A 1 295 ? 1.205 -8.077 14.885 1.00 97.00 295 ALA A O 1
ATOM 2398 N N . LEU A 1 296 ? -0.940 -7.886 14.243 1.00 95.94 296 LEU A N 1
ATOM 2399 C CA . LEU A 1 296 ? -1.168 -6.513 14.700 1.00 95.94 296 LEU A CA 1
ATOM 2400 C C . LEU A 1 296 ? -1.801 -6.451 16.093 1.00 95.94 296 LEU A C 1
ATOM 2402 O O . LEU A 1 296 ? -1.362 -5.627 16.896 1.00 95.94 296 LEU A O 1
ATOM 2406 N N . SER A 1 297 ? -2.787 -7.314 16.357 1.00 87.19 297 SER A N 1
ATOM 2407 C CA . SER A 1 297 ? -3.514 -7.433 17.632 1.00 87.19 297 SER A CA 1
ATOM 2408 C C . SER A 1 297 ? -2.635 -7.916 18.777 1.00 87.19 297 SER A C 1
ATOM 2410 O O . SER A 1 297 ? -2.793 -7.385 19.901 1.00 87.19 297 SER A O 1
#

pLDDT: mean 86.31, std 16.95, range [29.41, 98.62]

Radius of gyration: 20.28 Å; chains: 1; bounding box: 60×38×53 Å

Secondary structure (DSSP, 8-state):
-------STTTTS---S-EEEEEETTEEEEE-HHHHHHHHHHHHHSTTTGGGHHHHHHHHHTTSEEEEEE-HHHHHHHHTTS-S-S--SEEEEEETTTTEEEEEEES-S-TT----HHHHHHHHHHHHHHHHHHH-HHHHHHHHHHHHHHHHHHHHHHHTTBSS--S--HHHHHHHHHHHHH--S-HHHHHHHHHHHHHHHHTTTBSS-HHHHHHHHHHHHHHHHHHHH-HHHHHHHGGGGHHHHHHHHHHHHHHHSS---SS-TTGGGT-HHHHHHHHHHH-TT-HHHHHHHHHH-

Sequence (297 aa):
MDVDEKYLEELFSLPVNLQVAAVIDGHKFYSSDKLKQSFIKAFRKEGRGQPVADDVEKMVEKEIITPCYLNKGLIRFLMHRTFGGANKTIMGFYHMKIKKIYVLIDNNINIFGTGSSDMLISTTMHECMHLLAGTKSSKFLSIFRKTVEDYYKHAFQNIFLLKSKPKDVSNIVDYLIKFENKGSSDINKSLTQYFKLLEGEFKDMTRFDEADFQKMLTGYIVAIKLLLTNFDVFVKTARKFVHVIGGFRKAYQQTFGERNTFTTPIQEAVYPSEIICVYSELKPTDSKIKRAFKALS